Protein AF-A0A067H0C7-F1 (afdb_monomer_lite)

pLDDT: mean 71.69, std 27.88, range [25.88, 98.31]

InterPro domains:
  IPR001765 Carbonic anhydrase [PF00484] (132-249)
  IPR001765 Carbonic anhydrase [PTHR11002] (24-250)
  IPR001765 Carbonic anhydrase [SM00947] (124-243)
  IPR015892 Carbonic anhydrase, prokaryotic-like, conserved site [PS00704] (136-143)
  IPR015892 Carbonic anhydrase, prokaryotic-like, conserved site [PS00705] (179-199)
  IPR036874 Carbonic anhydrase superfamily [G3DSA:3.40.1050.10] (91-261)
  IPR036874 Carbonic anhydrase superfamily [SSF53056] (95-251)

Structure (mmCIF, N/CA/C/O backbone):
data_AF-A0A067H0C7-F1
#
_entry.id   AF-A0A067H0C7-F1
#
loop_
_atom_site.group_PDB
_atom_site.id
_atom_site.type_symbol
_atom_site.label_atom_id
_atom_site.label_alt_id
_atom_site.label_comp_id
_atom_site.label_asym_id
_atom_site.label_entity_id
_atom_site.label_seq_id
_atom_site.pdbx_PDB_ins_code
_atom_site.Cartn_x
_atom_site.Cartn_y
_atom_site.Cartn_z
_atom_site.occupancy
_atom_site.B_iso_or_equiv
_atom_site.auth_seq_id
_atom_site.auth_comp_id
_atom_site.auth_asym_id
_atom_site.auth_atom_id
_atom_site.pdbx_PDB_model_num
ATOM 1 N N . MET A 1 1 ? -3.729 -9.559 -7.351 1.00 57.31 1 MET A N 1
ATOM 2 C CA . MET A 1 1 ? -2.996 -10.749 -6.853 1.00 57.31 1 MET A CA 1
ATOM 3 C C . MET A 1 1 ? -2.546 -10.484 -5.436 1.00 57.31 1 MET A C 1
ATOM 5 O O . MET A 1 1 ? -2.203 -9.347 -5.127 1.00 57.31 1 MET A O 1
ATOM 9 N N . VAL A 1 2 ? -2.584 -11.506 -4.587 1.00 60.91 2 VAL A N 1
ATOM 10 C CA . VAL A 1 2 ? -2.432 -11.371 -3.137 1.00 60.91 2 VAL A CA 1
ATOM 11 C C . VAL A 1 2 ? -1.353 -12.349 -2.664 1.00 60.91 2 VAL A C 1
ATOM 13 O O . VAL A 1 2 ? -1.540 -13.558 -2.753 1.00 60.91 2 VAL A O 1
ATOM 16 N N . TYR A 1 3 ? -0.221 -11.842 -2.169 1.00 61.50 3 TYR A N 1
ATOM 17 C CA . TYR A 1 3 ? 0.881 -12.674 -1.671 1.00 61.50 3 TYR A CA 1
ATOM 18 C C . TYR A 1 3 ? 0.930 -12.631 -0.151 1.00 61.50 3 TYR A C 1
ATOM 20 O O . TYR A 1 3 ? 1.032 -11.554 0.432 1.00 61.50 3 TYR A O 1
ATOM 28 N N . SER A 1 4 ? 0.867 -13.804 0.482 1.00 52.59 4 SER A N 1
ATOM 29 C CA . SER A 1 4 ? 0.933 -13.944 1.934 1.00 52.59 4 SER A CA 1
ATOM 30 C C . SER A 1 4 ? 2.319 -14.401 2.372 1.00 52.59 4 SER A C 1
ATOM 32 O O . SER A 1 4 ? 2.914 -15.321 1.808 1.00 52.59 4 SER A O 1
ATOM 34 N N . ILE A 1 5 ? 2.815 -13.747 3.411 1.00 60.31 5 ILE A N 1
ATOM 35 C CA . ILE A 1 5 ? 4.090 -14.014 4.050 1.00 60.31 5 ILE A CA 1
ATOM 36 C C . ILE A 1 5 ? 3.799 -14.324 5.516 1.00 60.31 5 ILE A C 1
ATOM 38 O O . ILE A 1 5 ? 3.096 -13.562 6.182 1.00 60.31 5 ILE A O 1
ATOM 42 N N . ARG A 1 6 ? 4.345 -15.424 6.041 1.00 60.53 6 ARG A N 1
ATOM 43 C CA . ARG A 1 6 ? 4.225 -15.735 7.470 1.00 60.53 6 ARG A CA 1
ATOM 44 C C . ARG A 1 6 ? 5.387 -15.089 8.209 1.00 60.53 6 ARG A C 1
ATOM 46 O O . ARG A 1 6 ? 6.544 -15.395 7.925 1.00 60.53 6 ARG A O 1
ATOM 53 N N . SER A 1 7 ? 5.084 -14.224 9.170 1.00 54.91 7 SER A N 1
ATOM 54 C CA . SER A 1 7 ? 6.111 -13.617 10.011 1.00 54.9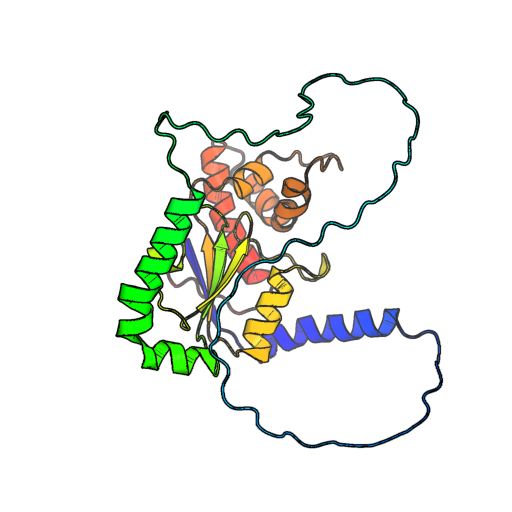1 7 SER A CA 1
ATOM 55 C C . SER A 1 7 ? 6.735 -14.705 10.891 1.00 54.91 7 SER A C 1
ATOM 57 O O . SER A 1 7 ? 6.102 -15.222 11.811 1.00 54.91 7 SER A O 1
ATOM 59 N N . LYS A 1 8 ? 7.968 -15.123 10.582 1.00 53.06 8 LYS A N 1
ATOM 60 C CA . LYS A 1 8 ? 8.824 -15.823 11.546 1.00 53.06 8 LYS A CA 1
ATOM 61 C C . LYS A 1 8 ? 9.638 -14.741 12.233 1.00 53.06 8 LYS A C 1
ATOM 63 O O . LYS A 1 8 ? 10.569 -14.216 11.623 1.00 53.06 8 LYS A O 1
ATOM 68 N N . SER A 1 9 ? 9.322 -14.456 13.495 1.00 49.66 9 SER A N 1
ATOM 69 C CA . SER A 1 9 ? 9.949 -13.392 14.288 1.00 49.66 9 SER A CA 1
ATOM 70 C C . SER A 1 9 ? 11.480 -13.403 14.191 1.00 49.66 9 SER A C 1
ATOM 72 O O . SER A 1 9 ? 12.092 -12.355 14.195 1.00 49.66 9 SER A O 1
ATOM 74 N N . ARG A 1 10 ? 12.129 -14.560 14.001 1.00 44.25 10 ARG A N 1
ATOM 75 C CA . ARG A 1 10 ? 13.598 -14.678 13.985 1.00 44.25 10 ARG A CA 1
ATOM 76 C C . ARG A 1 10 ? 14.319 -14.191 12.712 1.00 44.25 10 ARG A C 1
ATOM 78 O O . ARG A 1 10 ? 15.491 -13.855 12.821 1.00 44.25 10 ARG A O 1
ATOM 85 N N . SER A 1 11 ? 13.685 -14.157 11.533 1.00 46.88 11 SER A N 1
ATOM 86 C CA . SER A 1 11 ? 14.408 -13.898 10.261 1.00 46.88 11 SER A CA 1
ATOM 87 C C . SER A 1 11 ? 14.600 -12.405 9.965 1.00 46.88 11 SER A C 1
ATOM 89 O O . SER A 1 11 ? 15.699 -11.966 9.637 1.00 46.88 11 SER A O 1
ATOM 91 N N . ILE A 1 12 ? 13.550 -11.602 10.171 1.00 50.06 12 ILE A N 1
ATOM 92 C CA . ILE A 1 12 ? 13.577 -10.140 9.971 1.00 50.06 12 ILE A CA 1
ATOM 93 C C . ILE A 1 12 ? 14.473 -9.468 11.026 1.00 50.06 12 ILE A C 1
ATOM 95 O O . ILE A 1 12 ? 15.163 -8.493 10.735 1.00 50.06 12 ILE A O 1
ATOM 99 N N . ILE A 1 13 ? 14.536 -10.045 12.235 1.00 47.94 13 ILE A N 1
ATOM 100 C CA . ILE A 1 13 ? 15.416 -9.584 13.317 1.00 47.94 13 ILE A CA 1
ATOM 101 C C . ILE A 1 13 ? 16.887 -9.581 12.879 1.00 47.94 13 ILE A C 1
ATOM 103 O O . ILE A 1 13 ? 17.608 -8.646 13.213 1.00 47.94 13 ILE A O 1
ATOM 107 N N . SER A 1 14 ? 17.345 -10.577 12.111 1.00 45.75 14 SER A N 1
ATOM 108 C CA . SER A 1 14 ? 18.768 -10.700 11.765 1.00 45.75 14 SER A CA 1
ATOM 109 C C . SER A 1 14 ? 19.234 -9.647 10.756 1.00 45.75 14 SER A C 1
ATOM 111 O O . SER A 1 14 ? 20.344 -9.133 10.889 1.00 45.75 14 SER A O 1
ATOM 113 N N . SER A 1 15 ? 18.413 -9.313 9.757 1.00 49.75 15 SER A N 1
ATOM 114 C CA . SER A 1 15 ? 18.760 -8.317 8.735 1.00 49.75 15 SER A CA 1
ATOM 115 C C . SER A 1 15 ? 18.635 -6.885 9.260 1.00 49.75 15 SER A C 1
ATOM 117 O O . SER A 1 15 ? 19.484 -6.052 8.950 1.00 49.75 15 SER A O 1
ATOM 119 N N . MET A 1 16 ? 17.650 -6.596 10.120 1.00 50.28 16 MET A N 1
ATOM 120 C CA . MET A 1 16 ? 17.520 -5.265 10.733 1.00 50.28 16 MET A CA 1
ATOM 121 C C . MET A 1 16 ? 18.537 -5.025 11.863 1.00 50.28 16 MET A C 1
ATOM 123 O O . MET A 1 16 ? 19.042 -3.911 12.001 1.00 50.28 16 MET A O 1
ATOM 127 N N . ALA A 1 17 ? 18.921 -6.058 12.626 1.00 44.28 17 ALA A N 1
ATOM 128 C CA . ALA A 1 17 ? 19.981 -5.947 13.635 1.00 44.28 17 ALA A CA 1
ATOM 129 C C . ALA A 1 17 ? 21.359 -5.645 13.016 1.00 44.28 17 ALA A C 1
ATOM 131 O O . ALA A 1 17 ? 22.098 -4.826 13.559 1.00 44.28 17 ALA A O 1
ATOM 132 N N . ALA A 1 18 ? 21.676 -6.235 11.856 1.00 45.84 18 ALA A N 1
ATOM 133 C CA . ALA A 1 18 ? 22.917 -5.959 11.125 1.00 45.84 18 ALA A CA 1
ATOM 134 C C . ALA A 1 18 ? 23.019 -4.492 10.648 1.00 45.84 18 ALA A C 1
ATOM 136 O O . ALA A 1 18 ? 24.101 -3.900 10.621 1.00 45.84 18 ALA A O 1
ATOM 137 N N . LEU A 1 19 ? 21.886 -3.859 10.331 1.00 47.47 19 LEU A N 1
ATOM 138 C CA . LEU A 1 19 ? 21.836 -2.430 10.010 1.00 47.47 19 LEU A CA 1
ATOM 139 C C . LEU A 1 19 ? 21.974 -1.547 11.245 1.00 47.47 19 LEU A C 1
ATOM 141 O O . LEU A 1 19 ? 22.654 -0.524 11.177 1.00 47.47 19 LEU A O 1
ATOM 145 N N . LYS A 1 20 ? 21.416 -1.963 12.387 1.00 43.38 20 LYS A N 1
ATOM 146 C CA . LYS A 1 20 ? 21.603 -1.256 13.658 1.00 43.38 20 LYS A CA 1
ATOM 147 C C . LYS A 1 20 ? 23.089 -1.155 14.024 1.00 43.38 20 LYS A C 1
ATOM 149 O O . LYS A 1 20 ? 23.556 -0.065 14.342 1.00 43.38 20 LYS A O 1
ATOM 154 N N . THR A 1 21 ? 23.854 -2.235 13.832 1.00 44.06 21 THR A N 1
ATOM 155 C CA . THR A 1 21 ? 25.316 -2.226 14.023 1.00 44.06 21 THR A CA 1
ATOM 156 C C . THR A 1 21 ? 26.055 -1.334 13.018 1.00 44.06 21 THR A C 1
ATOM 158 O O . THR A 1 21 ? 27.041 -0.691 13.373 1.00 44.06 21 THR A O 1
ATOM 161 N N . SER A 1 22 ? 25.571 -1.233 11.775 1.00 40.84 22 SER A N 1
ATOM 162 C CA . SER A 1 22 ? 26.202 -0.396 10.744 1.00 40.84 22 SER A CA 1
ATOM 163 C C . SER A 1 22 ? 25.960 1.101 10.981 1.00 40.84 22 SER A C 1
ATOM 165 O O . SER A 1 22 ? 26.878 1.906 10.819 1.00 40.84 22 SER A O 1
ATOM 167 N N . VAL A 1 23 ? 24.758 1.481 11.430 1.00 44.06 23 VAL A N 1
ATOM 168 C CA . VAL A 1 23 ? 24.428 2.871 11.792 1.00 44.06 23 VAL A CA 1
ATOM 169 C C . VAL A 1 23 ? 25.154 3.285 13.077 1.00 44.06 23 VAL A C 1
ATOM 171 O O . VAL A 1 23 ? 25.722 4.373 13.124 1.00 44.06 23 VAL A O 1
ATOM 174 N N . GLU A 1 24 ? 25.238 2.411 14.086 1.00 43.00 24 GLU A N 1
ATOM 175 C CA . GLU A 1 24 ? 25.996 2.682 15.320 1.00 43.00 24 GLU A CA 1
ATOM 176 C C . GLU A 1 24 ? 27.502 2.865 15.053 1.00 43.00 24 GLU A C 1
ATOM 178 O O . GLU A 1 24 ? 28.128 3.730 15.667 1.00 43.00 24 GLU A O 1
ATOM 183 N N . 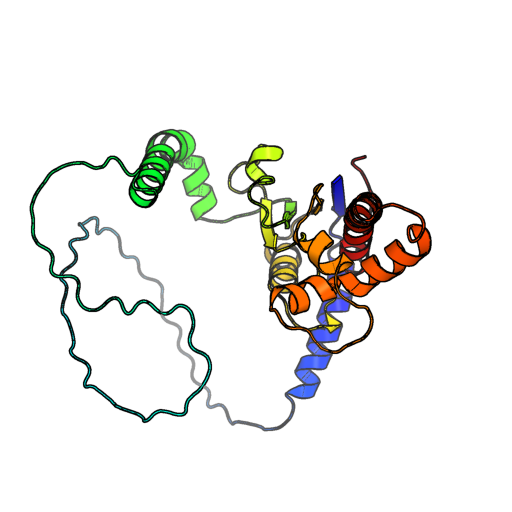SER A 1 25 ? 28.069 2.153 14.069 1.00 38.47 25 SER A N 1
ATOM 184 C CA . SER A 1 25 ? 29.474 2.331 13.665 1.00 38.47 25 SER A CA 1
ATOM 185 C C . SER A 1 25 ? 29.764 3.686 13.000 1.00 38.47 25 SER A C 1
ATOM 187 O O . SER A 1 25 ? 30.892 4.167 13.057 1.00 38.47 25 SER A O 1
ATOM 189 N N . THR A 1 26 ? 28.744 4.337 12.424 1.00 40.53 26 THR A N 1
ATOM 190 C CA . THR A 1 26 ? 28.886 5.631 11.730 1.00 40.53 26 THR A CA 1
ATOM 191 C C . THR A 1 26 ? 28.757 6.825 12.691 1.00 40.53 26 THR A C 1
ATOM 193 O O . THR A 1 26 ? 29.203 7.924 12.375 1.00 40.53 26 THR A O 1
ATOM 196 N N . PHE A 1 27 ? 28.200 6.624 13.893 1.00 38.53 27 PHE A N 1
ATOM 197 C CA . PHE A 1 27 ? 27.996 7.682 14.898 1.00 38.53 27 PHE A CA 1
ATOM 198 C C . PHE A 1 27 ? 28.975 7.633 16.083 1.00 38.53 27 PHE A C 1
ATOM 200 O O . PHE A 1 27 ? 28.897 8.469 16.987 1.00 38.53 27 PHE A O 1
ATOM 207 N N . ALA A 1 28 ? 29.932 6.705 16.090 1.00 38.44 28 ALA A N 1
ATOM 208 C CA . ALA A 1 28 ? 30.927 6.583 17.151 1.00 38.44 28 ALA A CA 1
ATOM 209 C C . ALA A 1 28 ? 32.117 7.546 16.963 1.00 38.44 28 ALA A C 1
ATOM 211 O O . ALA A 1 28 ? 33.255 7.121 16.785 1.00 38.44 28 ALA A O 1
ATOM 212 N N . SER A 1 29 ? 31.874 8.856 17.053 1.00 32.53 29 SER A N 1
ATOM 213 C CA . SER A 1 29 ? 32.943 9.837 17.293 1.00 32.53 29 SER A CA 1
ATOM 214 C C . SER A 1 29 ? 32.404 11.145 17.876 1.00 32.53 29 SER A C 1
ATOM 216 O O . SER A 1 29 ? 32.129 12.091 17.140 1.00 32.53 29 SER A O 1
ATOM 218 N N . SER A 1 30 ? 32.254 11.185 19.207 1.00 29.91 30 SER A N 1
ATOM 219 C CA . SER A 1 30 ? 32.681 12.271 20.124 1.00 29.91 30 SER A CA 1
ATOM 220 C C . SER A 1 30 ? 31.959 12.147 21.483 1.00 29.91 30 SER A C 1
ATOM 222 O O . SER A 1 30 ? 30.732 12.054 21.505 1.00 29.91 30 SER A O 1
ATOM 224 N N . PRO A 1 31 ? 32.666 12.152 22.631 1.00 29.67 31 PRO A N 1
ATOM 225 C CA . PRO A 1 31 ? 32.040 12.013 23.943 1.00 29.67 31 PRO A CA 1
ATOM 226 C C . PRO A 1 31 ? 31.476 13.354 24.437 1.00 29.67 31 PRO A C 1
ATOM 228 O O . PRO A 1 31 ? 32.206 14.333 24.570 1.00 29.67 31 PRO A O 1
ATOM 231 N N . ILE A 1 32 ? 30.182 13.391 24.766 1.00 32.06 32 ILE A N 1
ATOM 232 C CA . ILE A 1 32 ? 29.562 14.496 25.514 1.00 32.06 32 ILE A CA 1
ATOM 233 C C . ILE A 1 32 ? 29.235 14.000 26.927 1.00 32.06 32 ILE A C 1
ATOM 235 O O . ILE A 1 32 ? 28.482 13.043 27.114 1.00 32.06 32 ILE A O 1
ATOM 239 N N . ASN A 1 33 ? 29.827 14.670 27.918 1.00 28.94 33 ASN A N 1
ATOM 240 C CA . ASN A 1 33 ? 29.616 14.473 29.352 1.00 28.94 33 ASN A CA 1
ATOM 241 C C . ASN A 1 33 ? 28.128 14.562 29.740 1.00 28.94 33 ASN A C 1
ATOM 243 O O . ASN A 1 33 ? 27.462 15.551 29.440 1.00 28.94 33 ASN A O 1
ATOM 247 N N . ARG A 1 34 ? 27.627 13.567 30.486 1.00 26.45 34 ARG A N 1
ATOM 248 C CA . ARG A 1 34 ? 26.343 13.636 31.209 1.00 26.45 34 ARG A CA 1
ATOM 249 C C . ARG A 1 34 ? 26.584 13.997 32.675 1.00 26.45 34 ARG A C 1
ATOM 251 O O . ARG A 1 34 ? 27.405 13.333 33.305 1.00 26.45 34 ARG A O 1
ATOM 258 N N . PRO A 1 35 ? 25.796 14.902 33.276 1.00 28.25 35 PRO A N 1
ATOM 259 C CA . PRO A 1 35 ? 25.555 14.874 34.706 1.00 28.25 35 PRO A CA 1
ATOM 260 C C . PRO A 1 35 ? 24.277 14.087 35.035 1.00 28.25 35 PRO A C 1
ATOM 262 O O . PRO A 1 35 ? 23.270 14.135 34.328 1.00 28.25 35 PRO A O 1
ATOM 265 N N . ALA A 1 36 ? 24.363 13.337 36.132 1.00 26.88 36 ALA A N 1
ATOM 266 C CA . ALA A 1 36 ? 23.306 12.549 36.746 1.00 26.88 36 ALA A CA 1
ATOM 267 C C . ALA A 1 36 ? 22.258 13.430 37.453 1.00 26.88 36 ALA A C 1
ATOM 269 O O . ALA A 1 36 ? 22.591 14.480 37.998 1.00 26.88 36 ALA A O 1
ATOM 270 N N . GLY A 1 37 ? 21.004 12.970 37.514 1.00 27.20 37 GLY A N 1
ATOM 271 C CA . GLY A 1 37 ? 19.960 13.644 38.289 1.00 27.20 37 GLY A CA 1
ATOM 272 C C . GLY A 1 37 ? 18.579 13.015 38.133 1.00 27.20 37 GLY A C 1
ATOM 273 O O . GLY A 1 37 ? 17.823 13.366 37.238 1.00 27.20 37 GLY A O 1
ATOM 274 N N . SER A 1 38 ? 18.268 12.074 39.022 1.00 26.11 38 SER A N 1
ATOM 275 C CA . SER A 1 38 ? 16.955 11.450 39.214 1.00 26.11 38 SER A CA 1
ATOM 276 C C . SER A 1 38 ? 15.913 12.454 39.726 1.00 26.11 38 SER A C 1
ATOM 278 O O . SER A 1 38 ? 16.235 13.251 40.608 1.00 26.11 38 SER A O 1
ATOM 280 N N . LYS A 1 39 ? 14.663 12.355 39.241 1.00 27.86 39 LYS A N 1
ATOM 281 C CA . LYS A 1 39 ? 13.444 12.364 40.077 1.00 27.86 39 LYS A CA 1
ATOM 282 C C . LYS A 1 39 ? 12.186 12.039 39.263 1.00 27.86 39 LYS A C 1
ATOM 284 O O . LYS A 1 39 ? 11.799 12.741 38.337 1.00 27.86 39 LYS A O 1
ATOM 289 N N . THR A 1 40 ? 11.548 10.954 39.676 1.00 26.03 40 THR A N 1
ATOM 290 C CA . THR A 1 40 ? 10.198 10.488 39.355 1.00 26.03 40 THR A CA 1
ATOM 291 C C . THR A 1 40 ? 9.146 11.467 39.888 1.00 26.03 40 THR A C 1
ATOM 293 O O . THR A 1 40 ? 9.235 11.865 41.049 1.00 26.03 40 THR A O 1
ATOM 296 N N . MET A 1 41 ? 8.102 11.784 39.112 1.00 26.98 41 MET A N 1
ATOM 297 C CA . MET A 1 41 ? 6.847 12.324 39.657 1.00 26.98 41 MET A CA 1
ATOM 298 C C . MET A 1 41 ? 5.619 11.648 39.040 1.00 26.98 41 MET A C 1
ATOM 300 O O . MET A 1 41 ? 5.595 11.280 37.869 1.00 26.98 41 MET A O 1
ATOM 304 N N . LYS A 1 42 ? 4.651 11.420 39.930 1.00 25.88 42 LYS A N 1
ATOM 305 C CA . LYS A 1 42 ? 3.459 10.583 39.812 1.00 25.88 42 LYS A CA 1
ATOM 306 C C . LYS A 1 42 ? 2.411 11.135 38.846 1.00 25.88 42 LYS A C 1
ATOM 308 O O . LYS A 1 42 ? 2.250 12.337 38.683 1.00 25.88 42 LYS A O 1
ATOM 313 N N . LEU A 1 43 ? 1.656 10.179 38.313 1.00 29.11 43 LEU A N 1
ATOM 314 C CA . LEU A 1 43 ? 0.393 10.311 37.601 1.00 29.11 43 LEU A CA 1
ATOM 315 C C . LEU A 1 43 ? -0.717 10.743 38.576 1.00 29.11 43 LEU A C 1
ATOM 317 O O . LEU A 1 43 ? -1.016 10.004 39.515 1.00 29.11 43 LEU A O 1
ATOM 321 N N . GLU A 1 44 ? -1.371 11.877 38.325 1.00 27.66 44 GLU A N 1
ATOM 322 C CA . GLU A 1 44 ? -2.670 12.197 38.925 1.00 27.66 44 GLU A CA 1
ATOM 323 C C . GLU A 1 44 ? -3.706 12.578 37.864 1.00 27.66 44 GLU A C 1
ATOM 325 O O . GLU A 1 44 ? -3.408 13.135 36.809 1.00 27.66 44 GLU A O 1
ATOM 330 N N . LYS A 1 45 ? -4.935 12.153 38.164 1.00 28.08 45 LYS A N 1
ATOM 331 C CA . LYS A 1 45 ? -6.142 12.141 37.337 1.00 28.08 45 LYS A CA 1
ATOM 332 C C . LYS A 1 45 ? -6.659 13.555 37.078 1.00 28.08 45 LYS A C 1
ATOM 334 O O . LYS A 1 45 ? -6.785 14.329 38.019 1.00 28.08 45 LYS A O 1
ATOM 339 N N . ILE A 1 46 ? -7.132 13.817 35.860 1.00 29.09 46 ILE A N 1
ATOM 340 C CA . ILE A 1 46 ? -8.103 14.889 35.605 1.00 29.09 46 ILE A CA 1
ATOM 341 C C . ILE A 1 46 ? -9.282 14.297 34.829 1.00 29.09 46 ILE A C 1
ATOM 343 O O . ILE A 1 46 ? -9.133 13.789 33.719 1.00 29.09 46 ILE A O 1
ATOM 347 N N . ARG A 1 47 ? -10.441 14.319 35.491 1.00 26.06 47 ARG A N 1
ATOM 348 C CA . ARG A 1 47 ? -11.782 14.066 34.957 1.00 26.06 47 ARG A CA 1
ATOM 349 C C . ARG A 1 47 ? -12.332 15.396 34.425 1.00 26.06 47 ARG A C 1
ATOM 351 O O . ARG A 1 47 ? -12.072 16.432 35.022 1.00 26.06 47 ARG A O 1
ATOM 358 N N . ASP A 1 48 ? -13.123 15.293 33.364 1.00 27.77 48 ASP A N 1
ATOM 359 C CA . ASP A 1 48 ? -14.168 16.225 32.923 1.00 27.77 48 ASP A CA 1
ATOM 360 C C . ASP A 1 48 ? -13.768 17.631 32.437 1.00 27.77 48 ASP A C 1
ATOM 362 O O . ASP A 1 48 ? -13.545 18.555 33.210 1.00 27.77 48 ASP A O 1
ATOM 366 N N . ALA A 1 49 ? -13.838 17.817 31.112 1.00 28.92 49 ALA A N 1
ATOM 367 C CA . ALA A 1 49 ? -14.286 19.067 30.495 1.00 28.92 49 ALA A CA 1
ATOM 368 C C . ALA A 1 49 ? -14.804 18.797 29.068 1.00 28.92 49 ALA A C 1
ATOM 370 O O . ALA A 1 49 ? -14.068 18.848 28.084 1.00 28.92 49 ALA A O 1
ATOM 371 N N . GLN A 1 50 ? -16.101 18.504 28.955 1.00 33.53 50 GLN A N 1
ATOM 372 C CA . GLN A 1 50 ? -16.862 18.837 27.754 1.00 33.53 50 GLN A CA 1
ATOM 373 C C . GLN A 1 50 ? -17.109 20.348 27.784 1.00 33.53 50 GLN A C 1
ATOM 375 O O . GLN A 1 50 ? -17.789 20.811 28.693 1.00 33.53 50 GLN A O 1
ATOM 380 N N . GLN A 1 51 ? -16.587 21.105 26.815 1.00 32.03 51 GLN A N 1
ATOM 381 C CA . GLN A 1 51 ? -17.123 22.412 26.412 1.00 32.03 51 GLN A CA 1
ATOM 382 C C . GLN A 1 51 ? -16.502 22.872 25.084 1.00 32.03 51 GLN A C 1
ATOM 384 O O . GLN A 1 51 ? -15.430 22.427 24.686 1.00 32.03 51 GLN A O 1
ATOM 389 N N . GLY A 1 52 ? -17.283 23.663 24.350 1.00 27.33 52 GLY A N 1
ATOM 390 C CA . GLY A 1 52 ? -17.264 23.774 22.897 1.00 27.33 52 GLY A CA 1
ATOM 391 C C . GLY A 1 52 ? -16.069 24.492 22.276 1.00 27.33 52 GLY A C 1
ATOM 392 O O . GLY A 1 52 ? -15.468 25.393 22.850 1.00 27.33 52 GLY A O 1
ATOM 393 N N . PHE A 1 53 ? -15.784 24.115 21.032 1.00 27.25 53 PHE A N 1
ATOM 394 C CA . PHE A 1 53 ? -14.879 24.848 20.159 1.00 27.25 53 PHE A CA 1
ATOM 395 C C . PHE A 1 53 ? -15.626 26.008 19.490 1.00 27.25 53 PHE A C 1
ATOM 397 O O . PHE A 1 53 ? -16.449 25.795 18.602 1.00 27.25 53 PHE A O 1
ATOM 404 N N . THR A 1 54 ? -15.291 27.237 19.878 1.00 26.31 54 THR A N 1
ATOM 405 C CA . THR A 1 54 ? -15.456 28.440 19.050 1.00 26.31 54 THR A CA 1
ATOM 406 C C . THR A 1 54 ? -14.058 28.933 18.652 1.00 26.31 54 THR A C 1
ATOM 408 O O . THR A 1 54 ? -13.186 29.048 19.516 1.00 26.31 54 THR A O 1
ATOM 411 N N . PRO A 1 55 ? -13.764 29.203 17.367 1.00 32.69 55 PRO A N 1
ATOM 412 C CA . PRO A 1 55 ? -12.457 29.726 16.995 1.00 32.69 55 PRO A CA 1
ATOM 413 C C . PRO A 1 55 ? -12.448 31.257 17.104 1.00 32.69 55 PRO A C 1
ATOM 415 O O . PRO A 1 55 ? -13.099 31.955 16.329 1.00 32.69 55 PRO A O 1
ATOM 418 N N . VAL A 1 56 ? -11.666 31.791 18.046 1.00 27.53 56 VAL A N 1
ATOM 419 C CA . VAL A 1 56 ? -11.264 33.206 18.079 1.00 27.53 56 VAL A CA 1
ATOM 420 C C . VAL A 1 56 ? -9.993 33.363 17.238 1.00 27.53 56 VAL A C 1
ATOM 422 O O . VAL A 1 56 ? -8.912 32.924 17.627 1.00 27.53 56 VAL A O 1
ATOM 425 N N . LEU A 1 57 ? -10.114 33.993 16.069 1.00 31.55 57 LEU A N 1
ATOM 426 C CA . LEU A 1 57 ? -8.987 34.348 15.203 1.00 31.55 57 LEU A CA 1
ATOM 427 C C . LEU A 1 57 ? -8.263 35.589 15.753 1.00 31.55 57 LEU A C 1
ATOM 429 O O . LEU A 1 57 ? -8.802 36.693 15.711 1.00 31.55 57 LEU A O 1
ATOM 433 N N . LYS A 1 58 ? -7.013 35.438 16.210 1.00 28.95 58 LYS A N 1
ATOM 434 C CA . LYS A 1 58 ? -6.101 36.565 16.489 1.00 28.95 58 LYS A CA 1
ATOM 435 C C . LYS A 1 58 ? -4.969 36.563 15.456 1.00 28.95 58 LYS A C 1
ATOM 437 O O . LYS A 1 58 ? -4.049 35.754 15.513 1.00 28.95 58 LYS A O 1
ATOM 442 N N . ARG A 1 59 ? -5.075 37.460 14.474 1.00 30.66 59 ARG A N 1
ATOM 443 C CA . ARG A 1 59 ? -4.141 37.632 13.349 1.00 30.66 59 ARG A CA 1
ATOM 444 C C . ARG A 1 59 ? -2.877 38.364 13.824 1.00 30.66 59 ARG A C 1
ATOM 446 O O . ARG A 1 59 ? -2.970 39.506 14.264 1.00 30.66 59 ARG A O 1
ATOM 453 N N . ARG A 1 60 ? -1.701 37.736 13.719 1.00 29.58 60 ARG A N 1
ATOM 454 C CA . ARG A 1 60 ? -0.398 38.422 13.818 1.00 29.58 60 ARG A CA 1
ATOM 455 C C . ARG A 1 60 ? 0.062 38.833 12.419 1.00 29.58 60 ARG A C 1
ATOM 457 O O . ARG A 1 60 ? -0.022 38.044 11.483 1.00 29.58 60 ARG A O 1
ATOM 464 N N . SER A 1 61 ? 0.493 40.085 12.291 1.00 28.48 61 SER A N 1
ATOM 465 C CA . SER A 1 61 ? 1.027 40.671 11.060 1.00 28.48 61 SER A CA 1
ATOM 466 C C . SER A 1 61 ? 2.495 40.275 10.897 1.00 28.48 61 SER A C 1
ATOM 468 O O . SER A 1 61 ? 3.254 40.403 11.855 1.00 28.48 61 SER A O 1
ATOM 470 N N . PHE A 1 62 ? 2.896 39.816 9.710 1.00 31.25 62 PHE A N 1
ATOM 471 C CA . PHE A 1 62 ? 4.304 39.655 9.341 1.00 31.25 62 PHE A CA 1
ATOM 472 C C . PHE A 1 62 ? 4.639 40.608 8.192 1.00 31.25 62 PHE A C 1
ATOM 474 O O . PHE A 1 62 ? 3.903 40.709 7.210 1.00 31.25 62 PHE A O 1
ATOM 481 N N . SER A 1 63 ? 5.736 41.340 8.373 1.00 29.02 63 SER A N 1
ATOM 482 C CA . SER A 1 63 ? 6.278 42.351 7.472 1.00 29.02 63 SER A CA 1
ATOM 483 C C . SER A 1 63 ? 6.953 41.740 6.241 1.00 29.02 63 SER A C 1
ATOM 485 O O . SER A 1 63 ? 7.640 40.725 6.321 1.00 29.02 63 SER A O 1
ATOM 487 N N . LYS A 1 64 ? 6.743 42.425 5.117 1.00 31.05 64 LYS A N 1
ATOM 488 C CA . LYS A 1 64 ? 7.194 42.170 3.745 1.00 31.05 64 LYS A CA 1
ATOM 489 C C . LYS A 1 64 ? 8.730 42.158 3.631 1.00 31.05 64 LYS A C 1
ATOM 491 O O . LYS A 1 64 ? 9.370 43.084 4.120 1.00 31.05 64 LYS A O 1
ATOM 496 N N . LEU A 1 65 ? 9.300 41.166 2.942 1.00 27.34 65 LEU A N 1
ATOM 497 C CA . LEU A 1 65 ? 10.697 41.168 2.489 1.00 27.34 65 LEU A CA 1
ATOM 498 C C . LEU A 1 65 ? 10.704 40.919 0.974 1.00 27.34 65 LEU A C 1
ATOM 500 O O . LEU A 1 65 ? 10.169 39.912 0.513 1.00 27.34 65 LEU A O 1
ATOM 504 N N . GLU A 1 66 ? 11.240 41.866 0.206 1.00 31.64 66 GLU A N 1
ATOM 505 C CA . GLU A 1 66 ? 11.357 41.789 -1.255 1.00 31.64 66 GLU A CA 1
ATOM 506 C C . GLU A 1 66 ? 12.725 41.227 -1.648 1.00 31.64 66 GLU A C 1
ATOM 508 O O . GLU A 1 66 ? 13.737 41.589 -1.052 1.00 31.64 66 GLU A O 1
ATOM 513 N N . THR A 1 67 ? 12.765 40.372 -2.673 1.00 29.23 67 THR A N 1
ATOM 514 C CA . THR A 1 67 ? 13.997 40.038 -3.399 1.00 29.23 67 THR A CA 1
ATOM 515 C C . THR A 1 67 ? 13.723 39.956 -4.898 1.00 29.23 67 THR A C 1
ATOM 517 O O . THR A 1 67 ? 12.646 39.566 -5.347 1.00 29.23 67 THR A O 1
ATOM 520 N N . SER A 1 68 ? 14.710 40.435 -5.646 1.00 31.67 68 SER A N 1
ATOM 521 C CA . SER A 1 68 ? 14.699 40.800 -7.056 1.00 31.67 68 SER A CA 1
ATOM 522 C C . SER A 1 68 ? 14.808 39.615 -8.020 1.00 31.67 68 SER A C 1
ATOM 524 O O . SER A 1 68 ? 15.490 38.627 -7.767 1.00 31.67 68 SER A O 1
ATOM 526 N N . SER A 1 69 ? 14.162 39.801 -9.165 1.00 29.22 69 SER A N 1
ATOM 527 C CA . SER A 1 69 ? 14.079 38.983 -10.377 1.00 29.22 69 SER A CA 1
ATOM 528 C C . SER A 1 69 ? 15.400 38.474 -10.978 1.00 29.22 69 SER A C 1
ATOM 530 O O . SER A 1 69 ? 16.353 39.237 -11.109 1.00 29.22 69 SER A O 1
ATOM 532 N N . SER A 1 70 ? 15.365 37.256 -11.537 1.00 31.08 70 SER A N 1
ATOM 533 C CA . SER A 1 70 ? 16.045 36.926 -12.799 1.00 31.08 70 SER A CA 1
ATOM 534 C C . SER A 1 70 ? 15.136 36.052 -13.673 1.00 31.08 70 SER A C 1
ATOM 536 O O . SER A 1 70 ? 14.415 35.181 -13.188 1.00 31.08 70 SER A O 1
ATOM 538 N N . SER A 1 71 ? 15.101 36.385 -14.956 1.00 38.91 71 SER A N 1
ATOM 539 C CA . SER A 1 71 ? 14.101 36.036 -15.962 1.00 38.91 71 SER A CA 1
ATOM 540 C C . SER A 1 71 ? 14.389 34.717 -16.682 1.00 38.91 71 SER A C 1
ATOM 542 O O . SER A 1 71 ? 15.501 34.546 -17.171 1.00 38.91 71 SER A O 1
ATOM 544 N N . THR A 1 72 ? 13.365 33.865 -16.842 1.00 33.44 72 THR A N 1
ATOM 545 C CA . THR A 1 72 ? 12.891 33.222 -18.101 1.00 33.44 72 THR A CA 1
ATOM 546 C C . THR A 1 72 ? 12.272 31.836 -17.855 1.00 33.44 72 THR A C 1
ATOM 548 O O . THR A 1 72 ? 12.974 30.842 -17.745 1.00 33.44 72 THR A O 1
ATOM 551 N N . ALA A 1 73 ? 10.936 31.782 -17.785 1.00 32.56 73 ALA A N 1
ATOM 552 C CA . ALA A 1 73 ? 10.069 30.708 -18.304 1.00 32.56 73 ALA A CA 1
ATOM 553 C C . ALA A 1 73 ? 8.626 31.011 -17.868 1.00 32.56 73 ALA A C 1
ATOM 555 O O . ALA A 1 73 ? 8.126 30.540 -16.850 1.00 32.56 73 ALA A O 1
ATOM 556 N N . ALA A 1 74 ? 7.978 31.886 -18.631 1.00 38.31 74 ALA A N 1
ATOM 557 C CA . ALA A 1 74 ? 6.578 32.222 -18.471 1.00 38.31 74 ALA A CA 1
ATOM 558 C C . ALA A 1 74 ? 5.700 31.087 -19.017 1.00 38.31 74 ALA A C 1
ATOM 560 O O . ALA A 1 74 ? 5.644 30.899 -20.227 1.00 38.31 74 ALA A O 1
ATOM 561 N N . ALA A 1 75 ? 4.995 30.375 -18.138 1.00 38.53 75 ALA A N 1
ATOM 562 C CA . ALA A 1 75 ? 3.658 29.839 -18.399 1.00 38.53 75 ALA A CA 1
ATOM 563 C C . ALA A 1 75 ? 3.058 29.266 -17.102 1.00 38.53 75 ALA A C 1
ATOM 565 O O . ALA A 1 75 ? 3.606 28.338 -16.522 1.00 38.53 75 ALA A O 1
ATOM 566 N N . LEU A 1 76 ? 1.882 29.784 -16.725 1.00 37.59 76 LEU A N 1
ATOM 567 C CA . LEU A 1 76 ? 0.951 29.255 -15.710 1.00 37.59 76 LEU A CA 1
ATOM 568 C C . LEU A 1 76 ? 1.203 29.613 -14.232 1.00 37.59 76 LEU A C 1
ATOM 570 O O . LEU A 1 76 ? 1.156 28.755 -13.357 1.00 37.59 76 LEU A O 1
ATOM 574 N N . THR A 1 77 ? 1.260 30.906 -13.917 1.00 34.06 77 THR A N 1
ATOM 575 C CA . THR A 1 77 ? 0.868 31.393 -12.581 1.00 34.06 77 THR A CA 1
ATOM 576 C C . THR A 1 77 ? -0.113 32.546 -12.738 1.00 34.06 77 THR A C 1
ATOM 578 O O . THR A 1 77 ? 0.268 33.700 -12.909 1.00 34.06 77 THR A O 1
ATOM 581 N N . ARG A 1 78 ? -1.416 32.233 -12.721 1.00 40.41 78 ARG A N 1
ATOM 582 C CA . ARG A 1 78 ? -2.432 33.257 -12.455 1.00 40.41 78 ARG A CA 1
ATOM 583 C C . ARG A 1 78 ? -2.333 33.612 -10.976 1.00 40.41 78 ARG A C 1
ATOM 585 O O . ARG A 1 78 ? -2.749 32.838 -10.117 1.00 40.41 78 ARG A O 1
ATOM 592 N N . ASP A 1 79 ? -1.735 34.769 -10.734 1.00 31.91 79 ASP A N 1
ATOM 593 C CA . ASP A 1 79 ? -1.742 35.492 -9.472 1.00 31.91 79 ASP A CA 1
ATOM 594 C C . ASP A 1 79 ? -3.183 35.619 -8.953 1.00 31.91 79 ASP A C 1
ATOM 596 O O . ASP A 1 79 ? -4.091 36.032 -9.679 1.00 31.91 79 ASP A O 1
ATOM 600 N N . ARG A 1 80 ? -3.414 35.196 -7.710 1.00 38.59 80 ARG A N 1
ATOM 601 C CA . ARG A 1 80 ? -4.734 35.222 -7.069 1.00 38.59 80 ARG A CA 1
ATOM 602 C C . ARG A 1 80 ? -4.650 36.134 -5.854 1.00 38.59 80 ARG A C 1
ATOM 604 O O . ARG A 1 80 ? -4.691 35.703 -4.704 1.00 38.59 80 ARG A O 1
ATOM 611 N N . THR A 1 81 ? -4.484 37.418 -6.143 1.00 35.75 81 THR A N 1
ATOM 612 C CA . THR A 1 81 ? -4.538 38.506 -5.174 1.00 35.75 81 THR A CA 1
ATOM 613 C C . THR A 1 81 ? -5.944 38.632 -4.570 1.00 35.75 81 THR A C 1
ATOM 615 O O . THR A 1 81 ? -6.946 38.698 -5.271 1.00 35.75 81 THR A O 1
ATOM 618 N N . SER A 1 82 ? -5.982 38.697 -3.234 1.00 37.06 82 SER A N 1
ATOM 619 C CA . SER A 1 82 ? -7.030 39.288 -2.385 1.00 37.06 82 SER A CA 1
ATOM 620 C C . SER A 1 82 ? -8.474 38.770 -2.532 1.00 37.06 82 SER A C 1
ATOM 622 O O . SER A 1 82 ? -9.290 39.306 -3.277 1.00 37.06 82 SER A O 1
ATOM 624 N N . TYR A 1 83 ? -8.847 37.797 -1.695 1.00 31.20 83 TYR A N 1
ATOM 625 C CA . TYR A 1 83 ? -10.252 37.492 -1.418 1.00 31.20 83 TYR A CA 1
ATOM 626 C C . TYR A 1 83 ? -10.840 38.516 -0.435 1.00 31.20 83 TYR A C 1
ATOM 628 O O . TYR A 1 83 ? -10.598 38.449 0.771 1.00 31.20 83 TYR A O 1
ATOM 636 N N . LYS A 1 84 ? -11.644 39.456 -0.948 1.00 34.84 84 LYS A N 1
ATOM 637 C CA . LYS A 1 84 ? -12.671 40.144 -0.155 1.00 34.84 84 LYS A CA 1
ATOM 638 C C . LYS A 1 84 ? -13.889 39.223 -0.061 1.00 34.84 84 LYS A C 1
ATOM 640 O O . LYS A 1 84 ? -14.441 38.839 -1.087 1.00 34.84 84 LYS A O 1
ATOM 645 N N . VAL A 1 85 ? -14.300 38.880 1.157 1.00 34.19 85 VAL A N 1
ATOM 646 C CA . VAL A 1 85 ? -15.581 38.210 1.408 1.00 34.19 85 VAL A CA 1
ATOM 647 C C . VAL A 1 85 ? -16.676 39.269 1.299 1.00 34.19 85 VAL A C 1
ATOM 649 O O . VAL A 1 85 ? -16.685 40.228 2.068 1.00 34.19 85 VAL A O 1
ATOM 652 N N . GLN A 1 86 ? -17.561 39.117 0.318 1.00 34.69 86 GLN A N 1
ATOM 653 C CA . GLN A 1 86 ? -18.860 39.779 0.289 1.00 34.69 86 GLN A CA 1
ATOM 654 C C . GLN A 1 86 ? -19.926 38.691 0.392 1.00 34.69 86 GLN A C 1
ATOM 656 O O . GLN A 1 86 ? -19.955 37.771 -0.425 1.00 34.69 86 GLN A O 1
ATOM 661 N N . ASP A 1 87 ? -20.754 38.798 1.429 1.00 43.19 87 ASP A N 1
ATOM 662 C CA . ASP A 1 87 ? -21.991 38.040 1.578 1.00 43.19 87 ASP A CA 1
ATOM 663 C C . ASP A 1 87 ? -22.955 38.399 0.441 1.00 43.19 87 ASP A C 1
ATOM 665 O O . ASP A 1 87 ? -23.205 39.575 0.170 1.00 43.19 87 ASP A O 1
ATOM 669 N N . GLY A 1 88 ? -23.506 37.383 -0.221 1.00 36.38 88 GLY A N 1
ATOM 670 C CA . GLY A 1 88 ? -24.469 37.566 -1.303 1.00 36.38 88 GLY A CA 1
ATOM 671 C C . GLY A 1 88 ? -24.823 36.254 -1.995 1.00 36.38 88 GLY A C 1
ATOM 672 O O . GLY A 1 88 ? -24.113 35.784 -2.878 1.00 36.38 88 GLY A O 1
ATOM 673 N N . ALA A 1 89 ? -25.935 35.652 -1.579 1.00 50.66 89 ALA A N 1
ATOM 674 C CA . ALA A 1 89 ? -26.449 34.386 -2.082 1.00 50.66 89 ALA A CA 1
ATOM 675 C C . ALA A 1 89 ? -26.881 34.433 -3.564 1.00 50.66 89 ALA A C 1
ATOM 677 O O . ALA A 1 89 ? -27.752 35.223 -3.925 1.00 50.66 89 ALA A O 1
ATOM 678 N N . LYS A 1 90 ? -26.379 33.497 -4.385 1.00 44.47 90 LYS A N 1
ATOM 679 C CA . LYS A 1 90 ? -27.187 32.669 -5.309 1.00 44.47 90 LYS A CA 1
ATOM 680 C C . LYS A 1 90 ? -26.353 31.556 -5.951 1.00 44.47 90 LYS A C 1
ATOM 682 O O . LYS A 1 90 ? -25.214 31.753 -6.356 1.00 44.47 90 LYS A O 1
ATOM 687 N N . SER A 1 91 ? -26.960 30.375 -6.002 1.00 51.78 91 SER A N 1
ATOM 688 C CA . SER A 1 91 ? -26.383 29.074 -6.334 1.00 51.78 91 SER A CA 1
ATOM 689 C C . SER A 1 91 ? -25.868 28.942 -7.770 1.00 51.78 91 SER A C 1
ATOM 691 O O . SER A 1 91 ? -26.631 29.080 -8.724 1.00 51.78 91 SER A O 1
ATOM 693 N N . CYS A 1 92 ? -24.627 28.483 -7.900 1.00 45.88 92 CYS A N 1
ATOM 694 C CA . CYS A 1 92 ? -24.229 27.537 -8.937 1.00 45.88 92 CYS A CA 1
ATOM 695 C C . CYS A 1 92 ? -23.847 26.262 -8.178 1.00 45.88 92 CYS A C 1
ATOM 697 O O . CYS A 1 92 ? -22.936 26.307 -7.353 1.00 45.88 92 CYS A O 1
ATOM 699 N N . GLY A 1 93 ? -24.626 25.190 -8.343 1.00 56.03 93 GLY A N 1
ATOM 700 C CA . GLY A 1 93 ? -24.566 23.960 -7.544 1.00 56.03 93 GLY A CA 1
ATOM 701 C C . GLY A 1 93 ? -23.304 23.134 -7.787 1.00 56.03 93 GLY A C 1
ATOM 702 O O . GLY A 1 93 ? -23.379 22.022 -8.296 1.00 56.03 93 GLY A O 1
ATOM 703 N N . GLY A 1 94 ? -22.144 23.682 -7.441 1.00 61.78 94 GLY A N 1
ATOM 704 C CA . GLY A 1 94 ? -20.929 22.909 -7.252 1.00 61.78 94 GLY A CA 1
ATOM 705 C C . GLY A 1 94 ? -21.036 22.157 -5.933 1.00 61.78 94 GLY A C 1
ATOM 706 O O . GLY A 1 94 ? -21.241 22.773 -4.889 1.00 61.78 94 GLY A O 1
ATOM 707 N N . LEU A 1 95 ? -20.929 20.831 -5.988 1.00 69.06 95 LEU A N 1
ATOM 708 C CA . LEU A 1 95 ? -20.782 20.002 -4.797 1.00 69.06 95 LEU A CA 1
ATOM 709 C C . LEU A 1 95 ? -19.550 20.474 -4.023 1.00 69.06 95 LEU A C 1
ATOM 711 O O . LEU A 1 95 ? -18.429 20.436 -4.534 1.00 69.06 95 LEU A O 1
ATOM 715 N N . ASP A 1 96 ? -19.763 20.928 -2.792 1.00 90.38 96 ASP A N 1
ATOM 716 C CA . ASP A 1 96 ? -18.670 21.144 -1.858 1.00 90.38 96 ASP A CA 1
ATOM 717 C C . ASP A 1 96 ? -18.180 19.774 -1.374 1.00 90.38 96 ASP A C 1
ATOM 719 O O . ASP A 1 96 ? -18.750 19.173 -0.461 1.00 90.38 96 ASP A O 1
ATOM 723 N N . TYR A 1 97 ? -17.122 19.266 -2.012 1.00 92.00 97 TYR A N 1
ATOM 724 C CA . TYR A 1 97 ? -16.488 17.998 -1.643 1.00 92.00 97 TYR A CA 1
ATOM 725 C C . TYR A 1 97 ? -16.045 17.964 -0.176 1.00 92.00 97 TYR A C 1
ATOM 727 O O . TYR A 1 97 ? -16.012 16.894 0.434 1.00 92.00 97 TYR A O 1
ATOM 735 N N . PHE A 1 98 ? -15.694 19.114 0.408 1.00 94.38 98 PHE A N 1
ATOM 736 C CA . PHE A 1 98 ? -15.308 19.164 1.811 1.00 94.38 98 PHE A CA 1
ATOM 737 C C . PHE A 1 98 ? -16.523 18.946 2.716 1.00 94.38 98 PHE A C 1
ATOM 739 O O . PHE A 1 98 ? -16.462 18.131 3.642 1.00 94.38 98 PHE A O 1
ATOM 746 N N . GLU A 1 99 ? -17.645 19.603 2.418 1.00 94.88 99 GLU A N 1
ATOM 747 C CA . GLU A 1 99 ? -18.892 19.375 3.150 1.00 94.88 99 GLU A CA 1
ATOM 748 C C . GLU A 1 99 ? -19.392 17.937 2.958 1.00 94.88 99 GLU A C 1
ATOM 750 O O . GLU A 1 99 ? -19.801 17.302 3.928 1.00 94.88 99 GLU A O 1
ATOM 755 N N . GLU A 1 100 ? -19.265 17.360 1.761 1.00 95.94 100 GLU A N 1
ATOM 756 C CA . GLU A 1 100 ? -19.580 15.947 1.524 1.00 95.94 100 GLU A CA 1
ATOM 757 C C . GLU A 1 100 ? -18.752 15.015 2.428 1.00 95.94 100 GLU A C 1
ATOM 759 O O . GLU A 1 100 ? -19.300 14.118 3.077 1.00 95.94 100 GLU A O 1
ATOM 764 N N . MET A 1 101 ? -17.438 15.240 2.534 1.00 96.81 101 MET A N 1
ATOM 765 C CA . MET A 1 101 ? -16.565 14.453 3.412 1.00 96.81 101 MET A CA 1
ATOM 766 C C . MET A 1 101 ? -16.931 14.611 4.890 1.00 96.81 101 MET A C 1
ATOM 768 O O . MET A 1 101 ? -16.934 13.626 5.636 1.00 96.81 101 MET A O 1
ATOM 772 N N . LYS A 1 102 ? -17.306 15.820 5.315 1.00 96.69 102 LYS A N 1
ATOM 773 C CA . LYS A 1 102 ? -17.821 16.067 6.665 1.00 96.69 102 LYS A CA 1
ATOM 774 C C . LYS A 1 102 ? -19.111 15.291 6.919 1.00 96.69 102 LYS A C 1
ATOM 776 O O . LYS A 1 102 ? -19.211 14.614 7.942 1.00 96.69 102 LYS A O 1
ATOM 781 N N . GLN A 1 103 ? -20.065 15.317 5.989 1.00 97.38 103 GLN A N 1
ATOM 782 C CA . GLN A 1 103 ? -21.309 14.554 6.116 1.00 97.38 103 GLN A CA 1
ATOM 783 C C . GLN A 1 103 ? -21.052 13.041 6.167 1.00 97.38 103 GLN A C 1
ATOM 785 O O . GLN A 1 103 ? -21.648 12.342 6.989 1.00 97.38 103 GLN A O 1
ATOM 790 N N . ARG A 1 104 ? -20.101 12.524 5.377 1.00 97.06 104 ARG A N 1
ATOM 791 C CA . ARG A 1 104 ? -19.676 11.114 5.441 1.00 97.06 104 ARG A CA 1
ATOM 792 C C . ARG A 1 104 ? -19.095 10.742 6.804 1.00 97.06 104 ARG A C 1
ATOM 794 O O . ARG A 1 104 ? -19.462 9.704 7.353 1.00 97.06 104 ARG A O 1
ATOM 801 N N . PHE A 1 105 ? -18.248 11.591 7.386 1.00 98.00 105 PHE A N 1
ATOM 802 C CA . PHE A 1 105 ? -17.712 11.358 8.729 1.00 98.00 105 PHE A CA 1
ATOM 803 C C . PHE A 1 105 ? -18.805 11.388 9.806 1.00 98.00 105 PHE A C 1
ATOM 805 O O . PHE A 1 105 ? -18.834 10.524 10.683 1.00 98.00 105 PHE A O 1
ATOM 812 N N . LEU A 1 106 ? -19.738 12.343 9.732 1.00 97.88 106 LEU A N 1
ATOM 813 C CA . LEU A 1 106 ? -20.873 12.406 10.657 1.00 97.88 106 LEU A CA 1
ATOM 814 C C . LEU A 1 106 ? -21.767 11.163 10.541 1.00 97.88 106 LEU A C 1
ATOM 816 O O . LEU A 1 106 ? -22.200 10.627 11.562 1.00 97.88 106 LEU A O 1
ATOM 820 N N . SER A 1 107 ? -21.983 10.664 9.322 1.00 98.00 107 SER A N 1
ATOM 821 C CA . SER A 1 107 ? -22.700 9.411 9.072 1.00 98.00 107 SER A CA 1
ATOM 822 C C . SER A 1 107 ? -21.977 8.206 9.680 1.00 98.00 107 SER A C 1
ATOM 824 O O . SER A 1 107 ? -22.602 7.430 10.398 1.00 98.00 107 SER A O 1
ATOM 826 N N . PHE A 1 108 ? -20.655 8.084 9.497 1.00 97.62 108 PHE A N 1
ATOM 827 C CA . PHE A 1 108 ? -19.845 7.054 10.166 1.00 97.62 108 PHE A CA 1
ATOM 828 C C . PHE A 1 108 ? -19.977 7.132 11.693 1.00 97.62 108 PHE A C 1
ATOM 830 O O . PHE A 1 108 ? -20.210 6.123 12.358 1.00 97.62 108 PHE A O 1
ATOM 837 N N . LYS A 1 109 ? -19.883 8.339 12.263 1.00 97.38 109 LYS A N 1
ATOM 838 C CA . LYS A 1 109 ? -20.004 8.532 13.709 1.00 97.38 109 LYS A CA 1
ATOM 839 C C . LYS A 1 109 ? -21.366 8.053 14.224 1.00 97.38 109 LYS A C 1
ATOM 841 O O . LYS A 1 109 ? -21.431 7.372 15.242 1.00 97.38 109 LYS A O 1
ATOM 846 N N . LYS A 1 110 ? -22.443 8.397 13.514 1.00 97.50 110 LYS A N 1
ATOM 847 C CA . LYS A 1 110 ? -23.814 8.043 13.891 1.00 97.50 110 LYS A CA 1
ATOM 848 C C . LYS A 1 110 ? -24.106 6.551 13.726 1.00 97.50 110 LYS A C 1
ATOM 850 O O . LYS A 1 110 ? -24.587 5.933 14.664 1.00 97.50 110 LYS A O 1
ATOM 855 N N . ASN A 1 111 ? -23.812 6.008 12.549 1.00 96.75 111 ASN A N 1
ATOM 856 C CA . ASN A 1 111 ? -24.332 4.717 12.091 1.00 96.75 111 ASN A CA 1
ATOM 857 C C . ASN A 1 111 ? -23.313 3.571 12.207 1.00 96.75 111 ASN A C 1
ATOM 859 O O . ASN A 1 111 ? -23.578 2.469 11.749 1.00 96.75 111 ASN A O 1
ATOM 863 N N . LYS A 1 112 ? -22.101 3.837 12.706 1.00 95.00 112 LYS A N 1
ATOM 864 C CA . LYS A 1 112 ? -21.074 2.808 12.935 1.00 95.00 112 LYS A CA 1
ATOM 865 C C . LYS A 1 112 ? -20.430 2.963 14.294 1.00 95.00 112 LYS A C 1
ATOM 867 O O . LYS A 1 112 ? -20.531 2.075 15.127 1.00 95.00 112 LYS A O 1
ATOM 872 N N . TYR A 1 113 ? -19.832 4.123 14.556 1.00 96.56 113 TYR A N 1
ATOM 873 C CA . TYR A 1 113 ? -19.109 4.334 15.808 1.00 96.56 113 TYR A CA 1
ATOM 874 C C . TYR A 1 113 ? -20.005 4.176 17.047 1.00 96.56 113 TYR A C 1
ATOM 876 O O . TYR A 1 113 ? -19.604 3.513 17.996 1.00 96.56 113 TYR A O 1
ATOM 884 N N . PHE A 1 114 ? -21.208 4.764 17.053 1.00 96.88 114 PHE A N 1
ATOM 885 C CA . PHE A 1 114 ? -22.122 4.626 18.194 1.00 96.88 114 PHE A CA 1
ATOM 886 C C . PHE A 1 114 ? -22.832 3.269 18.265 1.00 96.88 114 PHE A C 1
ATOM 888 O O . PHE A 1 114 ? -23.139 2.830 19.369 1.00 96.88 114 PHE A O 1
ATOM 895 N N . GLU A 1 115 ? -23.065 2.601 17.133 1.00 96.69 115 GLU A N 1
ATOM 896 C CA . GLU A 1 115 ? -23.636 1.245 17.115 1.00 96.69 115 GLU A CA 1
ATOM 897 C C . GLU A 1 115 ? -22.637 0.207 17.652 1.00 96.69 115 GLU A C 1
ATOM 899 O O . GLU A 1 115 ? -23.019 -0.711 18.370 1.00 96.69 115 GLU A O 1
ATOM 904 N N . GLU A 1 116 ? -21.345 0.399 17.378 1.00 96.19 116 GLU A N 1
ATOM 905 C CA . GLU A 1 116 ? -20.249 -0.492 17.775 1.00 96.19 116 GLU A CA 1
ATOM 906 C C . GLU A 1 116 ? -19.368 0.144 18.870 1.00 96.19 116 GLU A C 1
ATOM 908 O O . GLU A 1 116 ? -18.146 -0.026 18.902 1.00 96.19 116 GLU A O 1
ATOM 913 N N . LEU A 1 117 ? -19.976 0.923 19.773 1.00 96.69 117 LEU A N 1
ATOM 914 C CA . LEU A 1 117 ? -19.244 1.784 20.710 1.00 96.69 117 LEU A CA 1
ATOM 915 C C . LEU A 1 117 ? -18.248 1.014 21.586 1.00 96.69 117 LEU A C 1
ATOM 917 O O . LEU A 1 117 ? -17.130 1.485 21.794 1.00 96.69 117 LEU A O 1
ATOM 921 N N . GLU A 1 118 ? -18.627 -0.166 22.080 1.00 96.94 118 GLU A N 1
ATOM 922 C CA . GLU A 1 118 ? -17.747 -1.011 22.894 1.00 96.94 118 GLU A CA 1
ATOM 923 C C . GLU A 1 118 ? -16.503 -1.458 22.110 1.00 96.94 118 GLU A C 1
ATOM 925 O O . GLU A 1 118 ? -15.382 -1.378 22.622 1.00 96.94 118 GLU A O 1
ATOM 930 N N . HIS A 1 119 ? -16.676 -1.854 20.844 1.00 95.31 119 HIS A N 1
ATOM 931 C CA . HIS A 1 119 ? -15.573 -2.235 19.960 1.00 95.31 119 HIS A CA 1
ATOM 932 C C . HIS A 1 119 ? -14.587 -1.077 19.791 1.00 95.31 119 HIS A C 1
ATOM 934 O O . HIS A 1 119 ? -13.398 -1.220 20.079 1.00 95.31 119 HIS A O 1
ATOM 940 N N . PHE A 1 120 ? -15.077 0.115 19.436 1.00 97.31 120 PHE A N 1
ATOM 941 C CA . PHE A 1 120 ? -14.217 1.291 19.276 1.00 97.31 120 PHE A CA 1
ATOM 942 C C . PHE A 1 120 ? -13.574 1.764 20.587 1.00 97.31 120 PHE A C 1
ATOM 944 O O . PHE A 1 120 ? -12.430 2.217 20.571 1.00 97.31 120 PHE A O 1
ATOM 951 N N . GLN A 1 121 ? -14.254 1.632 21.729 1.00 97.31 121 GLN A N 1
ATOM 952 C CA . GLN A 1 121 ? -13.662 1.911 23.042 1.00 97.31 121 GLN A CA 1
ATOM 953 C C . GLN A 1 121 ? -12.530 0.939 23.383 1.00 97.31 121 GLN A C 1
ATOM 955 O O . GLN A 1 121 ? -11.554 1.335 24.020 1.00 97.31 121 GLN A O 1
ATOM 960 N N . ASN A 1 122 ? -12.636 -0.322 22.966 1.00 97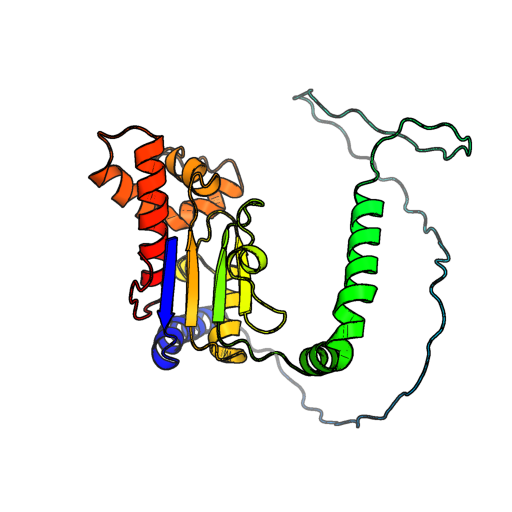.00 122 ASN A N 1
ATOM 961 C CA . ASN A 1 122 ? -11.560 -1.292 23.128 1.00 97.00 122 ASN A CA 1
ATOM 962 C C . ASN A 1 122 ? -10.388 -0.987 22.186 1.00 97.00 122 ASN A C 1
ATOM 964 O O . ASN A 1 122 ? -9.248 -0.943 22.650 1.00 97.00 122 ASN A O 1
ATOM 968 N N . LEU A 1 123 ? -10.660 -0.655 20.920 1.00 97.12 123 LEU A N 1
ATOM 969 C CA . LEU A 1 123 ? -9.631 -0.221 19.966 1.00 97.12 123 LEU A CA 1
ATOM 970 C C . LEU A 1 123 ? -8.900 1.055 20.405 1.00 97.12 123 LEU A C 1
ATOM 972 O O . LEU A 1 123 ? -7.705 1.199 20.157 1.00 97.12 123 LEU A O 1
ATOM 976 N N . ALA A 1 124 ? -9.589 1.975 21.085 1.00 97.25 124 ALA A N 1
ATOM 977 C CA . ALA A 1 124 ? -8.982 3.194 21.616 1.00 97.25 124 ALA A CA 1
ATOM 978 C C . ALA A 1 124 ? -7.947 2.921 22.725 1.00 97.25 124 ALA A C 1
ATOM 980 O O . ALA A 1 124 ? -7.073 3.755 22.956 1.00 97.25 124 ALA A O 1
ATOM 981 N N . LYS A 1 125 ? -8.032 1.773 23.413 1.00 97.81 125 LYS A N 1
ATOM 982 C CA . LYS A 1 125 ? -7.058 1.371 24.441 1.00 97.81 125 LYS A CA 1
ATOM 983 C C . LYS A 1 125 ? -5.805 0.772 23.810 1.00 97.81 125 LYS A C 1
ATOM 985 O O . LYS A 1 125 ? -4.700 1.083 24.246 1.00 97.81 125 LYS A O 1
ATOM 990 N N . ALA A 1 126 ? -5.978 -0.105 22.822 1.00 96.25 126 ALA A N 1
ATOM 991 C CA . ALA A 1 126 ? -4.884 -0.768 22.125 1.00 96.25 126 ALA A CA 1
ATOM 992 C C . ALA A 1 126 ? -5.343 -1.372 20.790 1.00 96.25 126 ALA A C 1
ATOM 994 O O . ALA A 1 126 ? -6.498 -1.761 20.626 1.00 96.25 126 ALA A O 1
ATOM 995 N N . GLN A 1 127 ? -4.392 -1.543 19.871 1.00 97.06 127 GLN A N 1
ATOM 996 C CA . GLN A 1 127 ? -4.555 -2.342 18.655 1.00 97.06 127 GLN A CA 1
ATOM 997 C C . GLN A 1 127 ? -3.751 -3.648 18.766 1.00 97.06 127 GLN A C 1
ATOM 999 O O . GLN A 1 127 ? -2.656 -3.653 19.323 1.00 97.06 127 GLN A O 1
ATOM 1004 N N . SER A 1 128 ? -4.269 -4.748 18.212 1.00 96.62 128 SER A N 1
ATOM 1005 C CA . SER A 1 128 ? -3.542 -6.026 18.078 1.00 96.62 128 SER A CA 1
ATOM 1006 C C . SER A 1 128 ? -3.890 -6.719 16.747 1.00 96.62 128 SER A C 1
ATOM 1008 O O . SER A 1 128 ? -4.474 -7.810 16.742 1.00 96.62 128 SER A O 1
ATOM 1010 N N . PRO A 1 129 ? -3.586 -6.078 15.602 1.00 97.38 129 PRO A N 1
ATOM 1011 C CA . PRO A 1 129 ? -3.903 -6.635 14.293 1.00 97.38 129 PRO A CA 1
ATOM 1012 C C . PRO A 1 129 ? -3.138 -7.939 14.056 1.00 97.38 129 PRO A C 1
ATOM 1014 O O . PRO A 1 129 ? -1.983 -8.084 14.453 1.00 97.38 129 PRO A O 1
ATOM 1017 N N . LYS A 1 130 ? -3.767 -8.907 13.381 1.00 92.94 130 LYS A N 1
ATOM 1018 C CA . LYS A 1 130 ? -3.111 -10.187 13.038 1.00 92.94 130 LYS A CA 1
ATOM 1019 C C . LYS A 1 130 ? -2.438 -10.165 11.672 1.00 92.94 130 LYS A C 1
ATOM 1021 O O . LYS A 1 130 ? -1.584 -11.012 11.398 1.00 92.94 130 LYS A O 1
ATOM 1026 N N . PHE A 1 131 ? -2.789 -9.186 10.845 1.00 94.56 131 PHE A N 1
ATOM 1027 C CA . PHE A 1 131 ? -2.263 -9.017 9.500 1.00 94.56 131 PHE A CA 1
ATOM 1028 C C . PHE A 1 131 ? -1.636 -7.634 9.331 1.00 94.56 131 PHE A C 1
ATOM 1030 O O . PHE A 1 131 ? -2.167 -6.633 9.811 1.00 94.56 131 PHE A O 1
ATOM 1037 N N . MET A 1 132 ? -0.542 -7.567 8.583 1.00 96.19 132 MET A N 1
ATOM 1038 C CA . MET A 1 132 ? -0.101 -6.347 7.923 1.00 96.19 132 MET A CA 1
ATOM 1039 C C . MET A 1 132 ? -0.511 -6.396 6.453 1.00 96.19 132 MET A C 1
ATOM 1041 O O . MET A 1 132 ? -0.381 -7.439 5.818 1.00 96.19 132 MET A O 1
ATOM 1045 N N . VAL A 1 133 ? -0.967 -5.277 5.894 1.00 96.56 133 VAL A N 1
ATOM 1046 C CA . VAL A 1 133 ? -1.284 -5.155 4.465 1.00 96.56 133 VAL A CA 1
ATOM 1047 C C . VAL A 1 133 ? -0.439 -4.050 3.837 1.00 96.56 133 VAL A C 1
ATOM 1049 O O . VAL A 1 133 ? -0.438 -2.915 4.308 1.00 96.56 133 VAL A O 1
ATOM 1052 N N . ILE A 1 134 ? 0.253 -4.382 2.749 1.00 96.81 134 ILE A N 1
ATOM 1053 C CA . ILE A 1 134 ? 0.984 -3.466 1.874 1.00 96.81 134 ILE A CA 1
ATOM 1054 C C . ILE A 1 134 ? 0.246 -3.444 0.537 1.00 96.81 134 ILE A C 1
ATOM 1056 O O . ILE A 1 134 ? 0.183 -4.456 -0.162 1.00 96.81 134 ILE A O 1
ATOM 1060 N N . ALA A 1 135 ? -0.343 -2.305 0.186 1.00 97.12 135 ALA A N 1
ATOM 1061 C CA . ALA A 1 135 ? -1.162 -2.174 -1.018 1.00 97.12 135 ALA A CA 1
ATOM 1062 C C . ALA A 1 135 ? -0.871 -0.879 -1.779 1.00 97.12 135 ALA A C 1
ATOM 1064 O O . ALA A 1 135 ? -0.140 -0.004 -1.315 1.00 97.12 135 ALA A O 1
ATOM 1065 N N . CYS A 1 136 ? -1.432 -0.755 -2.981 1.00 98.06 136 CYS A N 1
ATOM 1066 C CA . CYS A 1 136 ? -1.219 0.434 -3.790 1.00 98.06 136 CYS A CA 1
ATOM 1067 C C . CYS A 1 136 ? -2.064 1.610 -3.269 1.00 98.06 136 CYS A C 1
ATOM 1069 O O . CYS A 1 136 ? -3.188 1.439 -2.779 1.00 98.06 136 CYS A O 1
ATOM 1071 N N . ALA A 1 137 ? -1.538 2.826 -3.409 1.00 98.06 137 ALA A N 1
ATOM 1072 C CA . ALA A 1 137 ? -2.250 4.077 -3.148 1.00 98.06 137 ALA A CA 1
ATOM 1073 C C . ALA A 1 137 ? -3.391 4.353 -4.153 1.00 98.06 137 ALA A C 1
ATOM 1075 O O . ALA A 1 137 ? -4.177 5.274 -3.948 1.00 98.06 137 ALA A O 1
ATOM 1076 N N . ASP A 1 138 ? -3.510 3.548 -5.212 1.00 98.19 138 ASP A N 1
ATOM 1077 C CA . ASP A 1 138 ? -4.550 3.653 -6.236 1.00 98.19 138 ASP A CA 1
ATOM 1078 C C . ASP A 1 138 ? -5.968 3.637 -5.630 1.00 98.19 138 ASP A C 1
ATOM 1080 O O . ASP A 1 138 ? -6.327 2.773 -4.823 1.00 98.19 138 ASP A O 1
ATOM 1084 N N . SER A 1 139 ? -6.781 4.628 -6.000 1.00 97.19 139 SER A N 1
ATOM 1085 C CA . SER A 1 139 ? -8.108 4.868 -5.423 1.00 97.19 139 SER A CA 1
ATOM 1086 C C . SER A 1 139 ? -9.120 3.760 -5.720 1.00 97.19 139 SER A C 1
ATOM 1088 O O . SER A 1 139 ? -10.106 3.641 -4.995 1.00 97.19 139 SER A O 1
ATOM 1090 N N . ARG A 1 140 ? -8.871 2.920 -6.731 1.00 97.56 140 ARG A N 1
ATOM 1091 C CA . ARG A 1 140 ? -9.757 1.818 -7.138 1.00 97.56 140 ARG A CA 1
ATOM 1092 C C . ARG A 1 140 ? -9.622 0.590 -6.240 1.00 97.56 140 ARG A C 1
ATOM 1094 O O . ARG A 1 140 ? -10.504 -0.261 -6.237 1.00 97.56 140 ARG A O 1
ATOM 1101 N N . VAL A 1 141 ? -8.522 0.480 -5.490 1.00 95.75 141 VAL A N 1
ATOM 1102 C CA . VAL A 1 141 ? -8.132 -0.755 -4.789 1.00 95.75 141 VAL A CA 1
ATOM 1103 C C . VAL A 1 141 ? -7.928 -0.559 -3.290 1.00 95.75 141 VAL A C 1
ATOM 1105 O O . VAL A 1 141 ? -6.883 -0.886 -2.733 1.00 95.75 141 VAL A O 1
ATOM 1108 N N . CYS A 1 142 ? -8.944 -0.029 -2.605 1.00 96.38 142 CYS A N 1
ATOM 1109 C CA . CYS A 1 142 ? -8.940 0.063 -1.143 1.00 96.38 142 CYS A CA 1
ATOM 1110 C C . CYS A 1 142 ? -9.033 -1.342 -0.507 1.00 96.38 142 CYS A C 1
ATOM 1112 O O . CYS A 1 142 ? -10.084 -1.979 -0.632 1.00 96.38 142 CYS A O 1
ATOM 1114 N N . PRO A 1 143 ? -7.999 -1.840 0.206 1.00 95.94 143 PRO A N 1
ATOM 1115 C CA . PRO A 1 143 ? -8.018 -3.213 0.710 1.00 95.94 143 PRO A CA 1
ATOM 1116 C C . PRO A 1 143 ? -9.103 -3.449 1.759 1.00 95.94 143 PRO A C 1
ATOM 1118 O O . PRO A 1 143 ? -9.727 -4.502 1.739 1.00 95.94 143 PRO A O 1
ATOM 1121 N N . SER A 1 144 ? -9.384 -2.466 2.625 1.00 95.88 144 SER A N 1
ATOM 1122 C CA . SER A 1 144 ? -10.467 -2.578 3.611 1.00 95.88 144 SER A CA 1
ATOM 1123 C C . SER A 1 144 ? -11.827 -2.797 2.955 1.00 95.88 144 SER A C 1
ATOM 1125 O O . SER A 1 144 ? -12.629 -3.566 3.467 1.00 95.88 144 SER A O 1
ATOM 1127 N N . TYR A 1 145 ? -12.065 -2.178 1.795 1.00 95.44 145 TYR A N 1
ATOM 1128 C CA . TYR A 1 145 ? -13.299 -2.373 1.038 1.00 95.44 145 TYR A CA 1
ATOM 1129 C C . TYR A 1 145 ? -13.320 -3.730 0.325 1.00 95.44 145 TYR A C 1
ATOM 1131 O O . TYR A 1 145 ? -14.275 -4.483 0.466 1.00 95.44 145 TYR A O 1
ATOM 1139 N N . ILE A 1 146 ? -12.251 -4.064 -0.406 1.00 94.69 146 ILE A N 1
ATOM 1140 C CA . ILE A 1 146 ? -12.178 -5.291 -1.217 1.00 94.69 146 ILE A CA 1
ATOM 1141 C C . ILE A 1 146 ? -12.219 -6.557 -0.352 1.00 94.69 146 ILE A C 1
ATOM 1143 O O . ILE A 1 146 ? -12.822 -7.549 -0.750 1.00 94.69 146 ILE A O 1
ATOM 1147 N N . LEU A 1 147 ? -11.569 -6.531 0.813 1.00 93.75 147 LEU A N 1
ATOM 1148 C CA . LEU A 1 147 ? -11.460 -7.682 1.712 1.00 93.75 147 LEU A CA 1
ATOM 1149 C C . LEU A 1 147 ? -12.485 -7.653 2.858 1.00 93.75 147 LEU A C 1
ATOM 1151 O O . LEU A 1 147 ? -12.499 -8.575 3.666 1.00 93.75 147 LEU A O 1
ATOM 1155 N N . GLY A 1 148 ? -13.322 -6.613 2.952 1.00 95.06 148 GLY A N 1
ATOM 1156 C CA . GLY A 1 148 ? -14.318 -6.479 4.022 1.00 95.06 148 GLY A CA 1
ATOM 1157 C C . GLY A 1 148 ? -13.725 -6.307 5.427 1.00 95.06 148 GLY A C 1
ATOM 1158 O O . GLY A 1 148 ? -14.361 -6.695 6.406 1.00 95.06 148 GLY A O 1
ATOM 1159 N N . LEU A 1 149 ? -12.517 -5.743 5.530 1.00 94.81 149 LEU A N 1
ATOM 1160 C CA . LEU A 1 149 ? -11.782 -5.627 6.794 1.00 94.81 149 LEU A CA 1
ATOM 1161 C C . LEU A 1 149 ? -12.435 -4.609 7.729 1.00 94.81 149 LEU A C 1
ATOM 1163 O O . LEU A 1 149 ? -12.770 -3.493 7.321 1.00 94.81 149 LEU A O 1
ATOM 1167 N N . GLN A 1 150 ? -12.519 -4.970 9.001 1.00 94.75 150 GLN A N 1
ATOM 1168 C CA . GLN A 1 150 ? -13.005 -4.135 10.088 1.00 94.75 150 GLN A CA 1
ATOM 1169 C C . GLN A 1 150 ? -11.863 -3.367 10.778 1.00 94.75 150 GLN A C 1
ATOM 1171 O O . GLN A 1 150 ? -10.690 -3.765 10.717 1.00 94.75 150 GLN A O 1
ATOM 1176 N N . PRO A 1 151 ? -12.172 -2.251 11.468 1.00 95.62 151 PRO A N 1
ATOM 1177 C CA . PRO A 1 151 ? -11.194 -1.540 12.283 1.00 95.62 151 PRO A CA 1
ATOM 1178 C C . PRO A 1 151 ? -10.509 -2.470 13.296 1.00 95.62 151 PRO A C 1
ATOM 1180 O O . PRO A 1 151 ? -11.173 -3.196 14.034 1.00 95.62 151 PRO A O 1
ATOM 1183 N N . GLY A 1 152 ? -9.174 -2.431 13.330 1.00 96.12 152 GLY A N 1
ATOM 1184 C CA . GLY A 1 152 ? -8.342 -3.240 14.228 1.00 96.12 152 GLY A CA 1
ATOM 1185 C C . GLY A 1 152 ? -7.834 -4.567 13.653 1.00 96.12 152 GLY A C 1
ATOM 1186 O O . GLY A 1 152 ? -6.918 -5.144 14.234 1.00 96.12 152 GLY A O 1
ATOM 1187 N N . GLU A 1 153 ? -8.349 -5.039 12.511 1.00 95.81 153 GLU A N 1
ATOM 1188 C CA . GLU A 1 153 ? -7.931 -6.335 11.947 1.00 95.81 153 GLU A CA 1
ATOM 1189 C C . GLU A 1 153 ? -6.550 -6.298 11.282 1.00 95.81 153 GLU A C 1
ATOM 1191 O O . GLU A 1 153 ? -5.782 -7.267 11.359 1.00 95.81 153 GLU A O 1
ATOM 1196 N N . THR A 1 154 ? -6.216 -5.173 10.641 1.00 97.06 154 THR A N 1
ATOM 1197 C CA . THR A 1 154 ? -4.987 -5.035 9.852 1.00 97.06 154 THR A CA 1
ATOM 1198 C C . THR A 1 154 ? -4.222 -3.758 10.165 1.00 97.06 154 THR A C 1
ATOM 1200 O O . THR A 1 154 ? -4.817 -2.683 10.220 1.00 97.06 154 THR A O 1
ATOM 1203 N N . PHE A 1 155 ? -2.897 -3.858 10.245 1.00 98.06 155 PHE A N 1
ATOM 1204 C CA . PHE A 1 155 ? -1.997 -2.709 10.171 1.00 98.06 155 PHE A CA 1
ATOM 1205 C C . PHE A 1 155 ? -1.630 -2.451 8.705 1.00 98.06 155 PHE A C 1
ATOM 1207 O O . PHE A 1 155 ? -1.097 -3.339 8.041 1.00 98.06 155 PHE A O 1
ATOM 1214 N N . MET A 1 156 ? -1.946 -1.280 8.155 1.00 97.19 156 MET A N 1
ATOM 1215 C CA . MET A 1 156 ? -1.902 -1.074 6.703 1.00 97.19 156 MET A CA 1
ATOM 1216 C C . MET A 1 156 ? -0.986 0.072 6.296 1.00 97.19 156 MET A C 1
ATOM 1218 O O . MET A 1 156 ? -1.076 1.168 6.842 1.00 97.19 156 MET A O 1
ATOM 1222 N N . ILE A 1 157 ? -0.181 -0.167 5.261 1.00 97.56 157 ILE A N 1
ATOM 1223 C CA . ILE A 1 157 ? 0.500 0.884 4.509 1.00 97.56 157 ILE A CA 1
ATOM 1224 C C . ILE A 1 157 ? 0.076 0.838 3.043 1.00 97.56 157 ILE A C 1
ATOM 1226 O O . ILE A 1 157 ? -0.080 -0.230 2.441 1.00 97.56 157 ILE A O 1
ATOM 1230 N N . ARG A 1 158 ? -0.126 2.021 2.462 1.00 97.94 158 ARG A N 1
ATOM 1231 C CA . ARG A 1 158 ? -0.446 2.181 1.046 1.00 97.94 158 ARG A CA 1
ATOM 1232 C C . ARG A 1 158 ? 0.542 3.141 0.405 1.00 97.94 158 ARG A C 1
ATOM 1234 O O . ARG A 1 158 ? 0.638 4.283 0.835 1.00 97.94 158 ARG A O 1
ATOM 1241 N N . ASN A 1 159 ? 1.256 2.684 -0.619 1.00 97.75 159 ASN A N 1
ATOM 1242 C CA . ASN A 1 159 ? 2.240 3.486 -1.350 1.00 97.75 159 ASN A CA 1
ATOM 1243 C C . ASN A 1 159 ? 2.077 3.295 -2.869 1.00 97.75 159 ASN A C 1
ATOM 1245 O O . ASN A 1 159 ? 1.281 2.471 -3.325 1.00 97.75 159 ASN A O 1
ATOM 1249 N N . VAL A 1 160 ? 2.792 4.072 -3.683 1.00 97.94 160 VAL A N 1
ATOM 1250 C CA . VAL A 1 160 ? 2.718 3.932 -5.146 1.00 97.94 160 VAL A CA 1
ATOM 1251 C C . VAL A 1 160 ? 3.302 2.578 -5.562 1.00 97.94 160 VAL A C 1
ATOM 1253 O O . VAL A 1 160 ? 4.455 2.282 -5.261 1.00 97.94 160 VAL A O 1
ATOM 1256 N N . ALA A 1 161 ? 2.505 1.777 -6.275 1.00 97.25 161 ALA A N 1
ATOM 1257 C CA . ALA A 1 161 ? 2.852 0.435 -6.750 1.00 97.25 161 ALA A CA 1
ATOM 1258 C C . ALA A 1 161 ? 3.158 -0.608 -5.658 1.00 97.25 161 ALA A C 1
ATOM 1260 O O . ALA A 1 161 ? 3.846 -1.583 -5.947 1.00 97.25 161 ALA A O 1
ATOM 1261 N N . ASN A 1 162 ? 2.629 -0.441 -4.431 1.00 96.00 162 ASN A N 1
ATOM 1262 C CA . ASN A 1 162 ? 2.725 -1.427 -3.336 1.00 96.00 162 ASN A CA 1
ATOM 1263 C C . ASN A 1 162 ? 4.153 -1.968 -3.131 1.00 96.00 162 ASN A C 1
ATOM 1265 O O . ASN A 1 162 ? 4.360 -3.166 -2.912 1.00 96.00 162 ASN A O 1
ATOM 1269 N N . LEU A 1 163 ? 5.139 -1.083 -3.275 1.00 94.88 163 LEU A N 1
ATOM 1270 C CA . LEU A 1 163 ? 6.545 -1.439 -3.283 1.00 94.88 163 LEU A CA 1
ATOM 1271 C C . LEU A 1 163 ? 7.066 -1.623 -1.871 1.00 94.88 163 LEU A C 1
ATOM 1273 O O . LEU A 1 163 ? 6.662 -0.941 -0.932 1.00 94.88 163 LEU A O 1
ATOM 1277 N N . VAL A 1 164 ? 8.028 -2.526 -1.763 1.00 93.19 164 VAL A N 1
ATOM 1278 C CA . VAL A 1 164 ? 8.798 -2.777 -0.556 1.00 93.19 164 VAL A CA 1
ATOM 1279 C C . VAL A 1 164 ? 10.265 -2.545 -0.907 1.00 93.19 164 VAL A C 1
ATOM 1281 O O . VAL A 1 164 ? 10.899 -3.434 -1.488 1.00 93.19 164 VAL A O 1
ATOM 1284 N N . PRO A 1 165 ? 10.799 -1.343 -0.629 1.00 91.06 165 PRO A N 1
ATOM 1285 C CA . PRO A 1 165 ? 12.194 -1.034 -0.900 1.00 91.06 165 PRO A CA 1
ATOM 1286 C C . PRO A 1 165 ? 13.144 -1.964 -0.129 1.00 91.06 165 PRO A C 1
ATOM 1288 O O . PRO A 1 165 ? 12.869 -2.283 1.037 1.00 91.06 165 PRO A O 1
ATOM 1291 N N . PRO A 1 166 ? 14.263 -2.387 -0.745 1.00 86.69 166 PRO A N 1
ATOM 1292 C CA . PRO A 1 166 ? 15.381 -2.979 -0.017 1.00 86.69 166 PRO A CA 1
ATOM 1293 C C . PRO A 1 166 ? 15.892 -2.022 1.064 1.00 86.69 166 PRO A C 1
ATOM 1295 O O . PRO A 1 166 ? 16.014 -0.824 0.816 1.00 86.69 166 PRO A O 1
ATOM 1298 N N . LEU A 1 167 ? 16.252 -2.554 2.234 1.00 82.81 167 LEU A N 1
ATOM 1299 C CA . LEU A 1 167 ? 16.812 -1.760 3.340 1.00 82.81 167 LEU A CA 1
ATOM 1300 C C . LEU A 1 167 ? 18.120 -1.044 2.966 1.00 82.81 167 LEU A C 1
ATOM 1302 O O . LEU A 1 167 ? 18.418 0.016 3.506 1.00 82.81 167 LEU A O 1
ATOM 1306 N N . GLU A 1 168 ? 18.887 -1.613 2.035 1.00 84.06 168 GLU A N 1
ATOM 1307 C CA . GLU A 1 168 ? 20.142 -1.044 1.524 1.00 84.06 168 GLU A CA 1
ATOM 1308 C C . GLU A 1 168 ? 19.947 0.328 0.863 1.00 84.06 168 GLU A C 1
ATOM 1310 O O . GLU A 1 168 ? 20.873 1.134 0.828 1.00 84.06 168 GLU A O 1
ATOM 1315 N N . ASN A 1 169 ? 18.731 0.631 0.394 1.00 83.75 169 ASN A N 1
ATOM 1316 C CA . ASN A 1 169 ? 18.392 1.926 -0.196 1.00 83.75 169 ASN A CA 1
ATOM 1317 C C . ASN A 1 169 ? 18.100 3.009 0.863 1.00 83.75 169 ASN A C 1
ATOM 1319 O O . ASN A 1 169 ? 17.705 4.120 0.511 1.00 83.75 169 ASN A O 1
ATOM 1323 N N . GLY A 1 170 ? 18.288 2.696 2.149 1.00 86.00 170 GLY A N 1
ATOM 1324 C CA . GLY A 1 170 ? 17.993 3.573 3.274 1.00 86.00 170 GLY A CA 1
ATOM 1325 C C . GLY A 1 170 ? 16.584 3.376 3.846 1.00 86.00 170 GLY A C 1
ATOM 1326 O O . GLY A 1 170 ? 15.812 2.535 3.378 1.00 86.00 170 GLY A O 1
ATOM 1327 N N . PRO A 1 171 ? 16.232 4.135 4.899 1.00 88.75 171 PRO A N 1
ATOM 1328 C CA . PRO A 1 171 ? 14.930 4.018 5.537 1.00 88.75 171 PRO A CA 1
ATOM 1329 C C . PRO A 1 171 ? 13.812 4.497 4.604 1.00 88.75 171 PRO A C 1
ATOM 1331 O O . PRO A 1 171 ? 13.905 5.551 3.978 1.00 88.75 171 PRO A O 1
ATOM 1334 N N . SER A 1 172 ? 12.711 3.748 4.572 1.00 92.94 172 SER A N 1
ATOM 1335 C CA . SER A 1 172 ? 11.459 4.166 3.939 1.00 92.94 172 SER A CA 1
ATOM 1336 C C . SER A 1 172 ? 10.290 4.010 4.906 1.00 92.94 172 SER A C 1
ATOM 1338 O O . SER A 1 172 ? 10.348 3.205 5.839 1.00 92.94 172 SER A O 1
ATOM 1340 N N . GLU A 1 173 ? 9.189 4.718 4.646 1.00 95.12 173 GLU A N 1
ATOM 1341 C CA . GLU A 1 173 ? 7.939 4.564 5.405 1.00 95.12 173 GLU A CA 1
ATOM 1342 C C . GLU A 1 173 ? 7.471 3.103 5.438 1.00 95.12 173 GLU A C 1
ATOM 1344 O O . GLU A 1 173 ? 6.957 2.629 6.447 1.00 95.12 173 GLU A O 1
ATOM 1349 N N . THR A 1 174 ? 7.705 2.357 4.352 1.00 94.75 174 THR A N 1
ATOM 1350 C CA . THR A 1 174 ? 7.331 0.939 4.261 1.00 94.75 174 THR A CA 1
ATOM 1351 C C . THR A 1 174 ? 8.206 0.059 5.137 1.00 94.75 174 THR A C 1
ATOM 1353 O O . THR A 1 174 ? 7.687 -0.856 5.772 1.00 94.75 174 THR A O 1
ATOM 1356 N N . ASN A 1 175 ? 9.507 0.343 5.224 1.00 92.12 175 ASN A N 1
ATOM 1357 C CA . ASN A 1 175 ? 10.394 -0.409 6.107 1.00 92.12 175 ASN A CA 1
ATOM 1358 C C . ASN A 1 175 ? 10.107 -0.100 7.581 1.00 92.12 175 ASN A C 1
ATOM 1360 O O . ASN A 1 175 ? 10.035 -1.031 8.374 1.00 92.12 175 ASN A O 1
ATOM 1364 N N . ALA A 1 176 ? 9.856 1.165 7.930 1.00 95.12 176 ALA A N 1
ATOM 1365 C CA . ALA A 1 176 ? 9.487 1.551 9.292 1.00 95.12 176 ALA A CA 1
ATOM 1366 C C . ALA A 1 176 ? 8.141 0.937 9.721 1.00 95.12 176 ALA A C 1
ATOM 1368 O O . ALA A 1 176 ? 8.025 0.379 10.811 1.00 95.12 176 ALA A O 1
ATOM 1369 N N . ALA A 1 177 ? 7.127 0.981 8.848 1.00 96.25 177 ALA A N 1
ATOM 1370 C CA . ALA A 1 177 ? 5.830 0.360 9.105 1.00 96.25 177 ALA A CA 1
ATOM 1371 C C . ALA A 1 177 ? 5.946 -1.161 9.266 1.00 96.25 177 ALA A C 1
ATOM 1373 O O . ALA A 1 177 ? 5.315 -1.736 10.150 1.00 96.25 177 ALA A O 1
ATOM 1374 N N . LEU A 1 178 ? 6.761 -1.809 8.433 1.00 92.81 178 LEU A N 1
ATOM 1375 C CA . LEU A 1 178 ? 7.024 -3.237 8.543 1.00 92.81 178 LEU A CA 1
ATOM 1376 C C . LEU A 1 178 ? 7.716 -3.588 9.862 1.00 92.81 178 LEU A C 1
ATOM 1378 O O . LEU A 1 178 ? 7.267 -4.500 10.552 1.00 92.81 178 LEU A O 1
ATOM 1382 N N . GLU A 1 179 ? 8.782 -2.869 10.216 1.00 91.25 179 GLU A N 1
ATOM 1383 C CA . GLU A 1 179 ? 9.502 -3.076 11.471 1.00 91.25 179 GLU A CA 1
ATOM 1384 C C . GLU A 1 179 ? 8.549 -2.961 12.663 1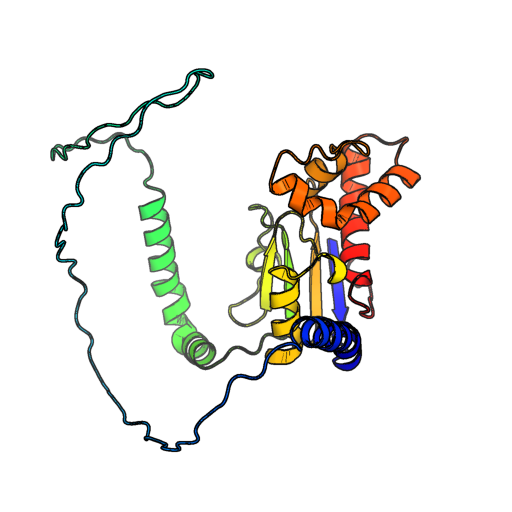.00 91.25 179 GLU A C 1
ATOM 1386 O O . GLU A 1 179 ? 8.506 -3.852 13.508 1.00 91.25 179 GLU A O 1
ATOM 1391 N N . PHE A 1 180 ? 7.720 -1.916 12.693 1.00 95.56 180 PHE A N 1
ATOM 1392 C CA . PHE A 1 180 ? 6.733 -1.717 13.749 1.00 95.56 180 PHE A CA 1
ATOM 1393 C C . PHE A 1 180 ? 5.679 -2.833 13.778 1.00 95.56 180 PHE A C 1
ATOM 1395 O O . PHE A 1 180 ? 5.364 -3.373 14.840 1.00 95.56 180 PHE A O 1
ATOM 1402 N N . ALA A 1 181 ? 5.153 -3.230 12.617 1.00 95.56 181 ALA A N 1
ATOM 1403 C CA . ALA A 1 181 ? 4.159 -4.294 12.526 1.00 95.56 181 ALA A CA 1
ATOM 1404 C C . ALA A 1 181 ? 4.698 -5.631 13.052 1.00 95.56 181 ALA A C 1
ATOM 1406 O O . ALA A 1 181 ? 4.001 -6.342 13.772 1.00 95.56 181 ALA A O 1
ATOM 1407 N N . VAL A 1 182 ? 5.940 -5.971 12.709 1.00 90.25 182 VAL A N 1
ATOM 1408 C CA . VAL A 1 182 ? 6.562 -7.246 13.082 1.00 90.25 182 VAL A CA 1
ATOM 1409 C C . VAL A 1 182 ? 7.066 -7.226 14.523 1.00 90.25 182 VAL A C 1
ATOM 1411 O O . VAL A 1 182 ? 6.779 -8.156 15.270 1.00 90.25 182 VAL A O 1
ATOM 1414 N N . ASN A 1 183 ? 7.808 -6.190 14.914 1.00 88.88 183 ASN A N 1
ATOM 1415 C CA . ASN A 1 183 ? 8.543 -6.166 16.181 1.00 88.88 183 ASN A CA 1
ATOM 1416 C C . ASN A 1 183 ? 7.743 -5.552 17.333 1.00 88.88 183 ASN A C 1
ATOM 1418 O O . ASN A 1 183 ? 8.071 -5.797 18.489 1.00 88.88 183 ASN A O 1
ATOM 1422 N N . THR A 1 184 ? 6.740 -4.718 17.043 1.00 93.81 184 THR A N 1
ATOM 1423 C CA . THR A 1 184 ? 5.923 -4.058 18.074 1.00 93.81 184 THR A CA 1
ATOM 1424 C C . THR A 1 184 ? 4.503 -4.604 18.116 1.00 93.81 184 THR A C 1
ATOM 1426 O O . THR A 1 184 ? 4.001 -4.891 19.197 1.00 93.81 184 THR A O 1
ATOM 1429 N N . LEU A 1 185 ? 3.846 -4.760 16.963 1.00 95.69 185 LEU A N 1
ATOM 1430 C CA . LEU A 1 185 ? 2.473 -5.284 16.904 1.00 95.69 185 LEU A CA 1
ATOM 1431 C C . LEU A 1 185 ? 2.405 -6.813 16.796 1.00 95.69 185 LEU A C 1
ATOM 1433 O O . LEU A 1 185 ? 1.321 -7.375 16.949 1.00 95.69 185 LEU A O 1
ATOM 1437 N N . GLU A 1 186 ? 3.538 -7.469 16.529 1.00 94.62 186 GLU A N 1
ATOM 1438 C CA . GLU A 1 186 ? 3.664 -8.925 16.399 1.00 94.62 186 GLU A CA 1
ATOM 1439 C C . GLU A 1 186 ? 2.644 -9.536 15.421 1.00 94.62 186 GLU A C 1
ATOM 1441 O O . GLU A 1 186 ? 2.029 -10.579 15.676 1.00 94.62 186 GLU A O 1
ATOM 1446 N N . VAL A 1 187 ? 2.450 -8.880 14.268 1.00 93.50 187 VAL A N 1
ATOM 1447 C CA . VAL A 1 187 ? 1.561 -9.394 13.218 1.00 93.50 187 VAL A CA 1
ATOM 1448 C C . VAL A 1 187 ? 2.016 -10.783 12.766 1.00 93.50 187 VAL A C 1
ATOM 1450 O O . VAL A 1 187 ? 3.203 -11.064 12.589 1.00 93.50 187 VAL A O 1
ATOM 1453 N N . GLN A 1 188 ? 1.054 -11.669 12.534 1.00 90.38 188 GLN A N 1
ATOM 1454 C CA . GLN A 1 188 ? 1.331 -13.065 12.188 1.00 90.38 188 GLN A CA 1
ATOM 1455 C C . GLN A 1 188 ? 1.557 -13.244 10.686 1.00 90.38 188 GLN A C 1
ATOM 1457 O O . GLN A 1 188 ? 2.289 -14.138 10.253 1.00 90.38 188 GLN A O 1
ATOM 1462 N N . ASN A 1 189 ? 0.919 -12.388 9.889 1.00 90.06 189 ASN A N 1
ATOM 1463 C CA . ASN A 1 189 ? 0.898 -12.484 8.440 1.00 90.06 189 ASN A CA 1
ATOM 1464 C C . ASN A 1 189 ? 1.129 -11.105 7.819 1.00 90.06 189 ASN A C 1
ATOM 1466 O O . ASN A 1 189 ? 0.571 -10.116 8.286 1.00 90.06 189 ASN A O 1
ATOM 1470 N N . ILE A 1 190 ? 1.898 -11.046 6.738 1.00 91.75 190 ILE A N 1
ATOM 1471 C CA . ILE A 1 190 ? 2.060 -9.847 5.913 1.00 91.75 190 ILE A CA 1
ATOM 1472 C C . ILE A 1 190 ? 1.489 -10.155 4.533 1.00 91.75 190 ILE A C 1
ATOM 1474 O O . ILE A 1 190 ? 1.746 -11.217 3.966 1.00 91.75 190 ILE A O 1
ATOM 1478 N N . LEU A 1 191 ? 0.694 -9.234 4.007 1.00 92.50 191 LEU A N 1
ATOM 1479 C CA . LEU A 1 191 ? 0.024 -9.353 2.729 1.00 92.50 191 LEU A CA 1
ATOM 1480 C C . LEU A 1 191 ? 0.495 -8.252 1.789 1.00 92.50 191 LEU A C 1
ATOM 1482 O O . LEU A 1 191 ? 0.286 -7.079 2.083 1.00 92.50 191 LEU A O 1
ATOM 1486 N N . VAL A 1 192 ? 1.079 -8.616 0.649 1.00 94.06 192 VAL A N 1
ATOM 1487 C CA . VAL A 1 192 ? 1.394 -7.656 -0.419 1.00 94.06 192 VAL A CA 1
ATOM 1488 C C . VAL A 1 192 ? 0.370 -7.823 -1.535 1.00 94.06 192 VAL A C 1
ATOM 1490 O O . VAL A 1 192 ? 0.243 -8.903 -2.120 1.00 94.06 192 VAL A O 1
ATOM 1493 N N . ILE A 1 193 ? -0.393 -6.763 -1.802 1.00 94.06 193 ILE A N 1
ATOM 1494 C CA . ILE A 1 193 ? -1.488 -6.767 -2.773 1.00 94.06 193 ILE A CA 1
ATOM 1495 C C . ILE A 1 193 ? -1.110 -5.891 -3.962 1.00 94.06 193 ILE A C 1
ATOM 1497 O O . ILE A 1 193 ? -1.047 -4.666 -3.848 1.00 94.06 193 ILE A O 1
ATOM 1501 N N . GLY A 1 194 ? -0.919 -6.537 -5.110 1.00 94.69 194 GLY A N 1
ATOM 1502 C CA . GLY A 1 194 ? -0.787 -5.869 -6.402 1.00 94.69 194 GLY A CA 1
ATOM 1503 C C . GLY A 1 194 ? -2.111 -5.855 -7.155 1.00 94.69 194 GLY A C 1
ATOM 1504 O O . GLY A 1 194 ? -2.998 -6.684 -6.912 1.00 94.69 194 GLY A O 1
ATOM 1505 N N . HIS A 1 195 ? -2.228 -4.941 -8.111 1.00 97.25 195 HIS A N 1
ATOM 1506 C CA . HIS A 1 195 ? -3.428 -4.762 -8.921 1.00 97.25 195 HIS A CA 1
ATOM 1507 C C . HIS A 1 195 ? -3.084 -4.545 -10.393 1.00 97.25 195 HIS A C 1
ATOM 1509 O O . HIS A 1 195 ? -1.956 -4.181 -10.715 1.00 97.25 195 HIS A O 1
ATOM 1515 N N . SER A 1 196 ? -4.075 -4.767 -11.257 1.00 97.12 196 SER A N 1
ATOM 1516 C CA . SER A 1 196 ? -3.967 -4.519 -12.690 1.00 97.12 196 SER A CA 1
ATOM 1517 C C . SER A 1 196 ? -3.978 -3.030 -13.022 1.00 97.12 196 SER A C 1
ATOM 1519 O O . SER A 1 196 ? -4.583 -2.223 -12.306 1.00 97.12 196 SER A O 1
ATOM 1521 N N . ASP A 1 197 ? -3.350 -2.693 -14.145 1.00 97.31 197 ASP A N 1
ATOM 1522 C CA . ASP A 1 197 ? -3.246 -1.341 -14.693 1.00 97.31 197 ASP A CA 1
ATOM 1523 C C . ASP A 1 197 ? -2.673 -0.358 -13.666 1.00 97.31 197 ASP A C 1
ATOM 1525 O O . ASP A 1 197 ? -3.215 0.726 -13.414 1.00 97.31 197 ASP A O 1
ATOM 1529 N N . CYS A 1 198 ? -1.582 -0.773 -13.019 1.00 98.31 198 CYS A N 1
ATOM 1530 C CA . CYS A 1 198 ? -0.918 0.011 -11.994 1.00 98.31 198 CYS A CA 1
ATOM 1531 C C . CYS A 1 198 ? -0.102 1.155 -12.603 1.00 98.31 198 CYS A C 1
ATOM 1533 O O . CYS A 1 198 ? 0.942 0.935 -13.219 1.00 98.31 198 CYS A O 1
ATOM 1535 N N . GLY A 1 199 ? -0.526 2.401 -12.362 1.00 97.94 199 GLY A N 1
ATOM 1536 C CA . GLY A 1 199 ? 0.160 3.591 -12.878 1.00 97.94 199 GLY A CA 1
ATOM 1537 C C . GLY A 1 199 ? 1.628 3.705 -12.442 1.00 97.94 199 GLY A C 1
ATOM 1538 O O . GLY A 1 199 ? 2.467 4.138 -13.227 1.00 97.94 199 GLY A O 1
ATOM 1539 N N . GLY A 1 200 ? 1.972 3.253 -11.230 1.00 97.50 200 GLY A N 1
ATOM 1540 C CA . GLY A 1 200 ? 3.364 3.236 -10.763 1.00 97.50 200 GLY A CA 1
ATOM 1541 C C . GLY A 1 200 ? 4.233 2.198 -11.485 1.00 97.50 200 GLY A C 1
ATOM 1542 O O . GLY A 1 200 ? 5.382 2.483 -11.813 1.00 97.50 200 GLY A O 1
ATOM 1543 N N . ILE A 1 201 ? 3.677 1.025 -11.810 1.00 97.88 201 ILE A N 1
ATOM 1544 C CA . ILE A 1 201 ? 4.377 0.017 -12.621 1.00 97.88 201 ILE A CA 1
ATOM 1545 C C . ILE A 1 201 ? 4.514 0.486 -14.070 1.00 97.88 201 ILE A C 1
ATOM 1547 O O . ILE A 1 201 ? 5.578 0.330 -14.662 1.00 97.88 201 ILE A O 1
ATOM 1551 N N . GLN A 1 202 ? 3.486 1.122 -14.634 1.00 97.56 202 GLN A N 1
ATOM 1552 C CA . GLN A 1 202 ? 3.584 1.727 -15.963 1.00 97.56 202 GLN A CA 1
ATOM 1553 C C . GLN A 1 202 ? 4.672 2.807 -16.010 1.00 97.56 202 GLN A C 1
ATOM 1555 O O . GLN A 1 202 ? 5.457 2.833 -16.957 1.00 97.56 202 GLN A O 1
ATOM 1560 N N . ALA A 1 203 ? 4.761 3.660 -14.982 1.00 95.94 203 ALA A N 1
ATOM 1561 C CA . ALA A 1 203 ? 5.832 4.646 -14.861 1.00 95.94 203 ALA A CA 1
ATOM 1562 C C . ALA A 1 203 ? 7.210 3.966 -14.838 1.00 95.94 203 ALA A C 1
ATOM 1564 O O . ALA A 1 203 ? 8.059 4.297 -15.660 1.00 95.94 203 ALA A O 1
ATOM 1565 N N . LEU A 1 204 ? 7.396 2.944 -13.993 1.00 95.50 204 LEU A N 1
ATOM 1566 C CA . LEU A 1 204 ? 8.628 2.150 -13.937 1.00 95.50 204 LEU A CA 1
ATOM 1567 C C . LEU A 1 204 ? 9.009 1.548 -15.297 1.00 95.50 204 LEU A C 1
ATOM 1569 O O . LEU A 1 204 ? 10.169 1.613 -15.705 1.00 95.50 204 LEU A O 1
ATOM 1573 N N . MET A 1 205 ? 8.048 0.948 -16.000 1.00 95.69 205 MET A N 1
ATOM 1574 C CA . MET A 1 205 ? 8.293 0.287 -17.284 1.00 95.69 205 MET A CA 1
ATOM 1575 C C . MET A 1 205 ? 8.632 1.280 -18.403 1.00 95.69 205 MET A C 1
ATOM 1577 O O . MET A 1 205 ? 9.393 0.919 -19.299 1.00 95.69 205 MET A O 1
ATOM 1581 N N . ARG A 1 206 ? 8.124 2.521 -18.335 1.00 93.69 206 ARG A N 1
ATOM 1582 C CA . ARG A 1 206 ? 8.431 3.605 -19.290 1.00 93.69 206 ARG A CA 1
ATOM 1583 C C . ARG A 1 206 ? 9.779 4.275 -19.061 1.00 93.69 206 ARG A C 1
ATOM 1585 O O . ARG A 1 206 ? 10.292 4.881 -19.997 1.00 93.69 206 ARG A O 1
ATOM 1592 N N . MET A 1 207 ? 10.341 4.192 -17.853 1.00 90.56 207 MET A N 1
ATOM 1593 C CA . MET A 1 207 ? 11.660 4.764 -17.577 1.00 90.56 207 MET A CA 1
ATOM 1594 C C . MET A 1 207 ? 12.689 4.211 -18.570 1.00 90.56 207 MET A C 1
ATOM 1596 O O . MET A 1 207 ? 12.666 3.019 -18.896 1.00 90.56 207 MET A O 1
ATOM 1600 N N . GLN A 1 208 ? 13.609 5.051 -19.028 1.00 84.75 208 GLN A N 1
ATOM 1601 C CA . GLN A 1 208 ? 14.760 4.583 -19.798 1.00 84.75 208 GLN A CA 1
ATOM 1602 C C . GLN A 1 208 ? 15.740 3.868 -18.853 1.00 84.75 208 GLN A C 1
ATOM 1604 O O . GLN A 1 208 ? 15.700 4.077 -17.639 1.00 84.75 208 GLN A O 1
ATOM 1609 N N . ASP A 1 209 ? 16.504 2.908 -19.378 1.00 75.00 209 ASP A N 1
ATOM 1610 C CA . ASP A 1 209 ? 17.461 2.136 -18.565 1.00 75.00 209 ASP A CA 1
ATOM 1611 C C . ASP A 1 209 ? 18.775 2.907 -18.381 1.00 75.00 209 ASP A C 1
ATOM 1613 O O . ASP A 1 209 ? 19.428 2.788 -17.344 1.00 75.00 209 ASP A O 1
ATOM 1617 N N . ASP A 1 210 ? 19.086 3.749 -19.362 1.00 65.81 210 ASP A N 1
ATOM 1618 C CA . ASP A 1 210 ? 20.179 4.698 -19.341 1.00 65.81 210 ASP A CA 1
ATOM 1619 C C . ASP A 1 210 ? 19.646 6.054 -18.866 1.00 65.81 210 ASP A C 1
ATOM 1621 O O . ASP A 1 210 ? 18.498 6.410 -19.125 1.00 65.81 210 ASP A O 1
ATOM 1625 N N . VAL A 1 211 ? 20.513 6.830 -18.229 1.00 56.56 211 VAL A N 1
ATOM 1626 C CA . VAL A 1 211 ? 20.300 8.190 -17.719 1.00 56.56 211 VAL A CA 1
ATOM 1627 C C . VAL A 1 211 ? 19.829 8.281 -16.259 1.00 56.56 211 VAL A C 1
ATOM 1629 O O . VAL A 1 211 ? 18.729 7.909 -15.855 1.00 56.56 211 VAL A O 1
ATOM 1632 N N . ASP A 1 212 ? 20.679 8.955 -15.484 1.00 56.25 212 ASP A N 1
ATOM 1633 C CA . ASP A 1 212 ? 20.434 9.559 -14.170 1.00 56.25 212 ASP A CA 1
ATOM 1634 C C . ASP A 1 212 ? 19.390 10.706 -14.227 1.00 56.25 212 ASP A C 1
ATOM 1636 O O . ASP A 1 212 ? 19.331 11.574 -13.359 1.00 56.25 212 ASP A O 1
ATOM 1640 N N . SER A 1 213 ? 18.533 10.732 -15.255 1.00 58.31 213 SER A N 1
ATOM 1641 C CA . SER A 1 213 ? 17.486 11.729 -15.482 1.00 58.31 213 SER A CA 1
ATOM 1642 C C . SER A 1 213 ? 16.229 11.337 -14.725 1.00 58.31 213 SER A C 1
ATOM 1644 O O . SER A 1 213 ? 15.145 11.238 -15.298 1.00 58.31 213 SER A O 1
ATOM 1646 N N . ARG A 1 214 ? 16.374 11.074 -13.429 1.00 68.44 214 ARG A N 1
ATOM 1647 C CA . ARG A 1 214 ? 15.226 10.946 -12.536 1.00 68.44 214 ARG A CA 1
ATOM 1648 C C . ARG A 1 214 ? 14.666 12.349 -12.363 1.00 68.44 214 ARG A C 1
ATOM 1650 O O . ARG A 1 214 ? 15.196 13.155 -11.603 1.00 68.44 214 ARG A O 1
ATOM 1657 N N . GLN A 1 215 ? 13.641 12.661 -13.141 1.00 74.06 215 GLN A N 1
ATOM 1658 C CA . GLN A 1 215 ? 13.065 13.998 -13.230 1.00 74.06 215 GLN A CA 1
ATOM 1659 C C . GLN A 1 215 ? 11.950 14.195 -12.199 1.00 74.06 215 GLN A C 1
ATOM 1661 O O . GLN A 1 215 ? 11.580 15.329 -11.905 1.00 74.06 215 GLN A O 1
ATOM 1666 N N . SER A 1 216 ? 11.427 13.107 -11.617 1.00 87.81 216 SER A N 1
ATOM 1667 C CA . SER A 1 216 ? 10.328 13.163 -10.650 1.00 87.81 216 SER A CA 1
ATOM 1668 C C . SER A 1 216 ? 10.549 12.329 -9.385 1.00 87.81 216 SER A C 1
ATOM 1670 O O . SER A 1 216 ? 11.276 11.334 -9.359 1.00 87.81 216 SER A O 1
ATOM 1672 N N . LEU A 1 217 ? 9.840 12.707 -8.316 1.00 91.75 217 LEU A N 1
ATOM 1673 C CA . LEU A 1 217 ? 9.763 11.919 -7.080 1.00 91.75 217 LEU A CA 1
ATOM 1674 C C . LEU A 1 217 ? 9.171 10.524 -7.328 1.00 91.75 217 LEU A C 1
ATOM 1676 O O . LEU A 1 217 ? 9.599 9.559 -6.702 1.00 91.75 217 LEU A O 1
ATOM 1680 N N . THR A 1 218 ? 8.232 10.403 -8.271 1.00 92.19 218 THR A N 1
ATOM 1681 C CA . THR A 1 218 ? 7.645 9.115 -8.657 1.00 92.19 218 THR A CA 1
ATOM 1682 C C . THR A 1 218 ? 8.697 8.186 -9.247 1.00 92.19 218 THR A C 1
ATOM 1684 O O . THR A 1 218 ? 8.774 7.037 -8.831 1.00 92.19 218 THR A O 1
ATOM 1687 N N . GLU A 1 219 ? 9.537 8.668 -10.164 1.00 91.38 219 GLU A N 1
ATOM 1688 C CA . GLU A 1 219 ? 10.633 7.877 -10.746 1.00 91.38 219 GLU A CA 1
ATOM 1689 C C . GLU A 1 219 ? 11.659 7.468 -9.685 1.00 91.38 219 GLU A C 1
ATOM 1691 O O . GLU A 1 219 ? 12.038 6.299 -9.612 1.00 91.38 219 GLU A O 1
ATOM 1696 N N . ASN A 1 220 ? 12.037 8.403 -8.804 1.00 91.44 220 ASN A N 1
ATOM 1697 C CA . ASN A 1 220 ? 12.905 8.127 -7.655 1.00 91.44 220 ASN A CA 1
ATOM 1698 C C . ASN A 1 220 ? 12.324 7.068 -6.708 1.00 91.44 220 ASN A C 1
ATOM 1700 O O . ASN A 1 220 ? 13.076 6.336 -6.070 1.00 91.44 220 ASN A O 1
ATOM 1704 N N . TRP A 1 221 ? 10.999 6.972 -6.613 1.00 94.31 221 TRP A N 1
ATOM 1705 C CA . TRP A 1 221 ? 10.334 5.953 -5.815 1.00 94.31 221 TRP A CA 1
ATOM 1706 C C . TRP A 1 221 ? 10.260 4.607 -6.540 1.00 94.31 221 TRP A C 1
ATOM 1708 O O . TRP A 1 221 ? 10.698 3.587 -6.005 1.00 94.31 221 TRP A O 1
ATOM 1718 N N . VAL A 1 222 ? 9.721 4.570 -7.761 1.00 94.50 222 VAL A N 1
ATOM 1719 C CA . VAL A 1 222 ? 9.435 3.297 -8.442 1.00 94.50 222 VAL A CA 1
ATOM 1720 C C . VAL A 1 222 ? 10.702 2.560 -8.875 1.00 94.50 222 VAL A C 1
ATOM 1722 O O . VAL A 1 222 ? 10.674 1.337 -9.008 1.00 94.50 222 VAL A O 1
ATOM 1725 N N . VAL A 1 223 ? 11.843 3.254 -8.986 1.00 92.31 223 VAL A N 1
ATOM 1726 C CA . VAL A 1 223 ? 13.160 2.641 -9.243 1.00 92.31 223 VAL A CA 1
ATOM 1727 C C . VAL A 1 223 ? 13.562 1.602 -8.187 1.00 92.31 223 VAL A C 1
ATOM 1729 O O . VAL A 1 223 ? 14.374 0.723 -8.475 1.00 92.31 223 VAL A O 1
ATOM 1732 N N . ASN A 1 224 ? 12.950 1.617 -6.995 1.00 92.00 224 ASN A N 1
ATOM 1733 C CA . ASN A 1 224 ? 13.114 0.552 -6.000 1.00 92.00 224 ASN A CA 1
ATOM 1734 C C . ASN A 1 224 ? 12.739 -0.840 -6.548 1.00 92.00 224 ASN A C 1
ATOM 1736 O O . ASN A 1 224 ? 13.236 -1.850 -6.057 1.00 92.00 224 ASN A O 1
ATOM 1740 N N . ALA A 1 225 ? 11.924 -0.907 -7.606 1.00 93.12 225 ALA A N 1
ATOM 1741 C CA . ALA A 1 225 ? 11.567 -2.130 -8.318 1.00 93.12 225 ALA A CA 1
ATOM 1742 C C . ALA A 1 225 ? 12.334 -2.332 -9.643 1.00 93.12 225 ALA A C 1
ATOM 1744 O O . ALA A 1 225 ? 11.934 -3.152 -10.472 1.00 93.12 225 ALA A O 1
ATOM 1745 N N . LYS A 1 226 ? 13.474 -1.654 -9.859 1.00 92.25 226 LYS A N 1
ATOM 1746 C CA . LYS A 1 226 ? 14.285 -1.796 -11.088 1.00 92.25 226 LYS A CA 1
ATOM 1747 C C . LYS A 1 226 ? 14.642 -3.248 -11.419 1.00 92.25 226 LYS A C 1
ATOM 1749 O O . LYS A 1 226 ? 14.619 -3.641 -12.579 1.00 92.25 226 LYS A O 1
ATOM 1754 N N . VAL A 1 227 ? 14.906 -4.077 -10.406 1.00 91.50 227 VAL A N 1
ATOM 1755 C CA . VAL A 1 227 ? 15.242 -5.496 -10.609 1.00 91.50 227 VAL A CA 1
ATOM 1756 C C . VAL A 1 227 ? 14.048 -6.270 -11.185 1.00 91.50 227 VAL A C 1
ATOM 1758 O O . VAL A 1 227 ? 14.222 -7.110 -12.069 1.00 91.50 227 VAL A O 1
ATOM 1761 N N . ALA A 1 228 ? 12.827 -5.940 -10.752 1.00 93.75 228 ALA A N 1
ATOM 1762 C CA . ALA A 1 228 ? 11.602 -6.510 -11.304 1.00 93.75 228 ALA A CA 1
ATOM 1763 C C . ALA A 1 228 ? 11.387 -6.091 -12.763 1.00 93.75 228 ALA A C 1
ATOM 1765 O O . ALA A 1 228 ? 11.065 -6.936 -13.600 1.00 93.75 228 ALA A O 1
ATOM 1766 N N . LYS A 1 229 ? 11.648 -4.818 -13.089 1.00 94.62 229 LYS A N 1
ATOM 1767 C CA . LYS A 1 229 ? 11.632 -4.310 -14.468 1.00 94.62 229 LYS A CA 1
ATOM 1768 C C . LYS A 1 229 ? 12.627 -5.056 -15.358 1.00 94.62 229 LYS A C 1
ATOM 1770 O O . LYS A 1 229 ? 12.230 -5.544 -16.412 1.00 94.62 229 LYS A O 1
ATOM 1775 N N . PHE A 1 230 ? 13.889 -5.184 -14.937 1.00 94.06 230 PHE A N 1
ATOM 1776 C CA . PHE A 1 230 ? 14.917 -5.876 -15.722 1.00 94.06 230 PHE A CA 1
ATOM 1777 C C . PHE A 1 230 ? 14.551 -7.336 -15.988 1.00 94.06 230 PHE A C 1
ATOM 1779 O O . PHE A 1 230 ? 14.600 -7.774 -17.137 1.00 94.06 230 PHE A O 1
ATOM 1786 N N . ARG A 1 231 ? 14.104 -8.074 -14.959 1.00 94.38 231 ARG A N 1
ATOM 1787 C CA . ARG A 1 231 ? 13.612 -9.448 -15.153 1.00 94.38 231 ARG A CA 1
ATOM 1788 C C . ARG A 1 231 ? 12.434 -9.486 -16.114 1.00 94.38 231 ARG A C 1
ATOM 1790 O O . ARG A 1 231 ? 12.427 -10.298 -17.029 1.00 94.38 231 ARG A O 1
ATOM 1797 N N . THR A 1 232 ? 11.467 -8.591 -15.943 1.00 95.44 232 THR A N 1
ATOM 1798 C CA . THR A 1 232 ? 10.292 -8.544 -16.814 1.00 95.44 232 THR A CA 1
ATOM 1799 C C . THR A 1 232 ? 10.686 -8.308 -18.267 1.00 95.44 232 THR A C 1
ATOM 1801 O O . THR A 1 232 ? 10.268 -9.078 -19.130 1.00 95.44 232 THR A O 1
ATOM 1804 N N . LYS A 1 233 ? 11.530 -7.308 -18.550 1.00 94.81 233 LYS A N 1
ATOM 1805 C CA . LYS A 1 233 ? 12.014 -7.027 -19.909 1.00 94.81 233 LYS A CA 1
ATOM 1806 C C . LYS A 1 233 ? 12.713 -8.241 -20.522 1.00 94.81 233 LYS A C 1
ATOM 1808 O O . LYS A 1 233 ? 12.423 -8.572 -21.665 1.00 94.81 233 LYS A O 1
ATOM 1813 N N . ALA A 1 234 ? 13.545 -8.951 -19.758 1.00 94.62 234 ALA A N 1
ATOM 1814 C CA . ALA A 1 234 ? 14.239 -10.142 -20.248 1.00 94.62 234 ALA A CA 1
ATOM 1815 C C . ALA A 1 234 ? 13.280 -11.243 -20.748 1.00 94.62 234 ALA A C 1
ATOM 1817 O O . ALA A 1 234 ? 13.560 -11.876 -21.761 1.00 94.62 234 ALA A O 1
ATOM 1818 N N . TYR A 1 235 ? 12.134 -11.444 -20.087 1.00 94.31 235 TYR A N 1
ATOM 1819 C CA . TYR A 1 235 ? 11.152 -12.467 -20.481 1.00 94.31 235 TYR A CA 1
ATOM 1820 C C . TYR A 1 235 ? 10.086 -11.971 -21.463 1.00 94.31 235 TYR A C 1
ATOM 1822 O O . TYR A 1 235 ? 9.515 -12.767 -22.205 1.00 94.31 235 TYR A O 1
ATOM 1830 N N . THR A 1 236 ? 9.781 -10.673 -21.460 1.00 95.50 236 THR A N 1
ATOM 1831 C CA . THR A 1 236 ? 8.589 -10.123 -22.129 1.00 95.50 236 THR A CA 1
ATOM 1832 C C . THR A 1 236 ? 8.893 -9.071 -23.191 1.00 95.50 236 THR A C 1
ATOM 1834 O O . THR A 1 236 ? 7.962 -8.465 -23.706 1.00 95.50 236 THR A O 1
ATOM 1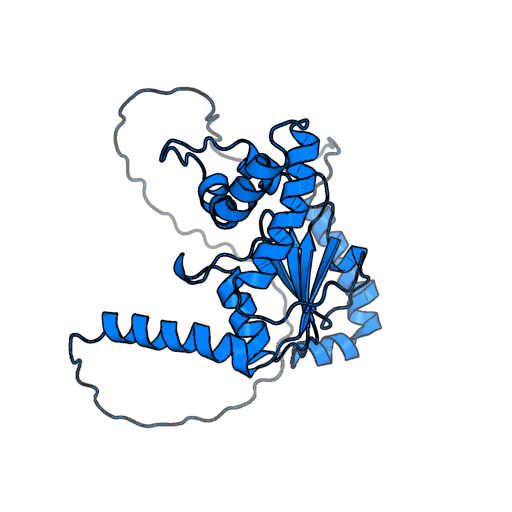837 N N . ALA A 1 237 ? 10.159 -8.880 -23.585 1.00 93.50 237 ALA A N 1
ATOM 1838 C CA . ALA A 1 237 ? 10.547 -7.897 -24.607 1.00 93.50 237 ALA A CA 1
ATOM 1839 C C . ALA A 1 237 ? 9.774 -8.025 -25.935 1.00 93.50 237 ALA A C 1
ATOM 1841 O O . ALA A 1 237 ? 9.570 -7.030 -26.623 1.00 93.50 237 ALA A O 1
ATOM 1842 N N . HIS A 1 238 ? 9.330 -9.235 -26.284 1.00 96.12 238 HIS A N 1
ATOM 1843 C CA . HIS A 1 238 ? 8.565 -9.526 -27.500 1.00 96.12 238 HIS A CA 1
ATOM 1844 C C . HIS A 1 238 ? 7.058 -9.227 -27.378 1.00 96.12 238 HIS A C 1
ATOM 1846 O O . HIS A 1 238 ? 6.334 -9.304 -28.368 1.00 96.12 238 HIS A O 1
ATOM 1852 N N . LEU A 1 239 ? 6.566 -8.932 -26.174 1.00 97.31 239 LEU A N 1
ATOM 1853 C CA . LEU A 1 239 ? 5.153 -8.679 -25.901 1.00 97.31 239 LEU A CA 1
ATOM 1854 C C . LEU A 1 239 ? 4.825 -7.186 -25.980 1.00 97.31 239 LEU A C 1
ATOM 1856 O O . LEU A 1 239 ? 5.699 -6.326 -25.866 1.00 97.31 239 LEU A O 1
ATOM 1860 N N . SER A 1 240 ? 3.534 -6.873 -26.109 1.00 97.75 240 SER A N 1
ATOM 1861 C CA . SER A 1 240 ? 3.048 -5.489 -26.044 1.00 97.75 240 SER A CA 1
ATOM 1862 C C . SER A 1 240 ? 3.357 -4.838 -24.692 1.00 97.75 240 SER A C 1
ATOM 1864 O O . SER A 1 240 ? 3.443 -5.516 -23.666 1.00 97.75 240 SER A O 1
ATOM 1866 N N . PHE A 1 241 ? 3.463 -3.508 -24.669 1.00 97.06 241 PHE A N 1
ATOM 1867 C CA . PHE A 1 241 ? 3.765 -2.753 -23.449 1.00 97.06 241 PHE A CA 1
ATOM 1868 C C . PHE A 1 241 ? 2.814 -3.083 -22.282 1.00 97.06 241 PHE A C 1
ATOM 1870 O O . PHE A 1 241 ? 3.264 -3.275 -21.152 1.00 97.06 241 PHE A O 1
ATOM 1877 N N . ASP A 1 242 ? 1.516 -3.236 -22.552 1.00 97.19 242 ASP A N 1
ATOM 1878 C CA . ASP A 1 242 ? 0.523 -3.577 -21.527 1.00 97.19 242 ASP A CA 1
ATOM 1879 C C . ASP A 1 242 ? 0.741 -4.983 -20.957 1.00 97.19 242 ASP A C 1
ATOM 1881 O O . ASP A 1 242 ? 0.629 -5.200 -19.750 1.00 97.19 242 ASP A O 1
ATOM 1885 N N . GLN A 1 243 ? 1.100 -5.952 -21.805 1.00 97.38 243 GLN A N 1
ATOM 1886 C CA . GLN A 1 243 ? 1.443 -7.303 -21.356 1.00 97.38 243 GLN A CA 1
ATOM 1887 C C . GLN A 1 243 ? 2.726 -7.308 -20.520 1.00 97.38 243 GLN A C 1
ATOM 1889 O O . GLN A 1 243 ? 2.781 -8.004 -19.504 1.00 97.38 243 GLN A O 1
ATOM 1894 N N . GLN A 1 244 ? 3.726 -6.504 -20.895 1.00 97.62 244 GLN A N 1
ATOM 1895 C CA . GLN A 1 244 ? 4.932 -6.319 -20.086 1.00 97.62 244 GLN A CA 1
ATOM 1896 C C . GLN A 1 244 ? 4.585 -5.711 -18.719 1.00 97.62 244 GLN A C 1
ATOM 1898 O O . GLN A 1 244 ? 5.050 -6.206 -17.695 1.00 97.62 244 GLN A O 1
ATOM 1903 N N . CYS A 1 245 ? 3.715 -4.696 -18.667 1.00 97.75 245 CYS A N 1
ATOM 1904 C CA . CYS A 1 245 ? 3.262 -4.101 -17.407 1.00 97.75 245 CYS A CA 1
ATOM 1905 C C . CYS A 1 245 ? 2.532 -5.115 -16.522 1.00 97.75 245 CYS A C 1
ATOM 1907 O O . CYS A 1 245 ? 2.892 -5.264 -15.356 1.00 97.75 245 CYS A O 1
ATOM 1909 N N . ARG A 1 246 ? 1.584 -5.879 -17.080 1.00 96.88 246 ARG A N 1
ATOM 1910 C CA . ARG A 1 246 ? 0.865 -6.940 -16.351 1.00 96.88 246 ARG A CA 1
ATOM 1911 C C . ARG A 1 246 ? 1.795 -8.020 -15.812 1.00 96.88 24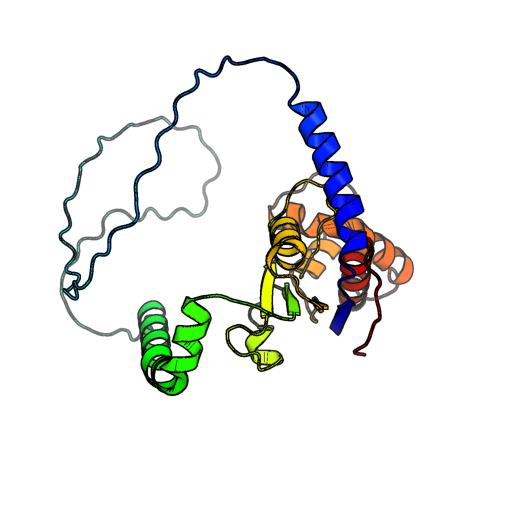6 ARG A C 1
ATOM 1913 O O . ARG A 1 246 ? 1.550 -8.575 -14.744 1.00 96.88 246 ARG A O 1
ATOM 1920 N N . HIS A 1 247 ? 2.858 -8.343 -16.543 1.00 96.69 247 HIS A N 1
ATOM 1921 C CA . HIS A 1 247 ? 3.880 -9.258 -16.050 1.00 96.69 247 HIS A CA 1
ATOM 1922 C C . HIS A 1 247 ? 4.687 -8.618 -14.911 1.00 96.69 247 HIS A C 1
ATOM 1924 O O . HIS A 1 247 ? 4.865 -9.235 -13.862 1.00 96.69 247 HIS A O 1
ATOM 1930 N N . CYS A 1 248 ? 5.100 -7.359 -15.070 1.00 96.88 248 CYS A N 1
ATOM 1931 C CA . CYS A 1 248 ? 5.859 -6.621 -14.062 1.00 96.88 248 CYS A CA 1
ATOM 1932 C C . CYS A 1 248 ? 5.080 -6.456 -12.748 1.00 96.88 248 CYS A C 1
ATOM 1934 O O . CYS A 1 248 ? 5.664 -6.599 -11.675 1.00 96.88 248 CYS A O 1
ATOM 1936 N N . GLU A 1 249 ? 3.761 -6.243 -12.810 1.00 97.00 249 GLU A N 1
ATOM 1937 C CA . GLU A 1 249 ? 2.866 -6.208 -11.642 1.00 97.00 249 GLU A CA 1
ATOM 1938 C C . GLU A 1 249 ? 2.982 -7.483 -10.791 1.00 97.00 249 GLU A C 1
ATOM 1940 O O . GLU A 1 249 ? 2.974 -7.404 -9.564 1.00 97.00 249 GLU A O 1
ATOM 1945 N N . LYS A 1 250 ? 3.148 -8.655 -11.423 1.00 94.25 250 LYS A N 1
ATOM 1946 C CA . LYS A 1 250 ? 3.358 -9.942 -10.736 1.00 94.25 250 LYS A CA 1
ATOM 1947 C C . LYS A 1 250 ? 4.767 -10.061 -10.182 1.00 94.25 250 LYS A C 1
ATOM 1949 O O . LYS A 1 250 ? 4.952 -10.361 -9.006 1.00 94.25 250 LYS A O 1
ATOM 1954 N N . VAL A 1 251 ? 5.760 -9.786 -11.025 1.00 93.56 251 VAL A N 1
ATOM 1955 C CA . VAL A 1 251 ? 7.177 -9.919 -10.668 1.00 93.56 251 VAL A CA 1
ATOM 1956 C C . VAL A 1 251 ? 7.530 -9.008 -9.489 1.00 93.56 251 VAL A C 1
ATOM 1958 O O . VAL A 1 251 ? 8.255 -9.426 -8.587 1.00 93.56 251 VAL A O 1
ATOM 1961 N N . CYS A 1 252 ? 6.972 -7.794 -9.431 1.00 92.25 252 CYS A N 1
ATOM 1962 C CA . CYS A 1 252 ? 7.167 -6.879 -8.306 1.00 92.25 252 CYS A CA 1
ATOM 1963 C C . CYS A 1 252 ? 6.699 -7.467 -6.968 1.00 92.25 252 CYS A C 1
ATOM 1965 O O . CYS A 1 252 ? 7.363 -7.246 -5.956 1.00 92.25 252 CYS A O 1
ATOM 1967 N N . LEU A 1 253 ? 5.612 -8.245 -6.950 1.00 89.56 253 LEU A N 1
ATOM 1968 C CA . LEU A 1 253 ? 5.131 -8.901 -5.730 1.00 89.56 253 LEU A CA 1
ATOM 1969 C C . LEU A 1 253 ? 6.123 -9.954 -5.246 1.00 89.56 253 LEU A C 1
ATOM 1971 O O . LEU A 1 253 ? 6.454 -9.996 -4.063 1.00 89.56 253 LEU A O 1
ATOM 1975 N N . GLU A 1 254 ? 6.680 -10.744 -6.162 1.00 85.50 254 GLU A N 1
ATOM 1976 C CA . GLU A 1 254 ? 7.708 -11.714 -5.798 1.00 85.50 254 GLU A CA 1
ATOM 1977 C C . GLU A 1 254 ? 8.944 -11.035 -5.196 1.00 85.50 254 GLU A C 1
ATOM 1979 O O . GLU A 1 254 ? 9.482 -11.505 -4.197 1.00 85.50 254 GLU A O 1
ATOM 1984 N N . PHE A 1 255 ? 9.396 -9.913 -5.761 1.00 83.06 255 PHE A N 1
ATOM 1985 C CA . PHE A 1 255 ? 10.533 -9.171 -5.208 1.00 83.06 255 PHE A CA 1
ATOM 1986 C C . PHE A 1 255 ? 10.228 -8.529 -3.861 1.00 83.06 255 PHE A C 1
ATOM 1988 O O . PHE A 1 255 ? 11.050 -8.635 -2.953 1.00 83.06 255 PHE A O 1
ATOM 1995 N N . ALA A 1 256 ? 9.048 -7.927 -3.705 1.00 79.44 256 ALA A N 1
ATOM 1996 C CA . ALA A 1 256 ? 8.612 -7.368 -2.430 1.00 79.44 256 ALA A CA 1
ATOM 1997 C C . ALA A 1 256 ? 8.661 -8.419 -1.310 1.00 79.44 256 ALA A C 1
ATOM 1999 O O . ALA A 1 256 ? 9.036 -8.114 -0.181 1.00 79.44 256 ALA A O 1
ATOM 2000 N N . THR A 1 257 ? 8.345 -9.669 -1.649 1.00 72.25 257 THR A N 1
ATOM 2001 C CA . THR A 1 257 ? 8.377 -10.784 -0.703 1.00 72.25 257 THR A CA 1
ATOM 2002 C C . THR A 1 257 ? 9.778 -11.383 -0.476 1.00 72.25 257 THR A C 1
ATOM 2004 O O . THR A 1 257 ? 10.098 -11.774 0.645 1.00 72.25 257 THR A O 1
ATOM 2007 N N . ARG A 1 258 ? 10.654 -11.406 -1.497 1.00 69.62 258 ARG A N 1
ATOM 2008 C CA . ARG A 1 258 ? 12.029 -11.949 -1.407 1.00 69.62 258 ARG A CA 1
ATOM 2009 C C . ARG A 1 258 ? 13.022 -10.995 -0.739 1.00 69.62 258 ARG A C 1
ATOM 2011 O O . ARG A 1 258 ? 13.885 -11.456 0.002 1.00 69.62 258 ARG A O 1
ATOM 2018 N N . ASN A 1 259 ? 12.891 -9.687 -0.967 1.00 59.28 259 ASN A N 1
ATOM 2019 C CA . ASN A 1 259 ? 13.819 -8.664 -0.460 1.00 59.28 259 ASN A CA 1
ATOM 2020 C C . ASN A 1 259 ? 13.851 -8.563 1.075 1.00 59.28 259 ASN A C 1
ATOM 2022 O O . ASN A 1 259 ? 14.718 -7.891 1.622 1.00 59.28 259 ASN A O 1
ATOM 2026 N N . GLN A 1 260 ? 12.917 -9.208 1.777 1.00 54.97 260 GLN A N 1
ATOM 2027 C CA . GLN A 1 260 ? 12.831 -9.148 3.233 1.00 54.97 260 GLN A CA 1
ATOM 2028 C C . GLN A 1 260 ? 13.394 -10.382 3.960 1.00 54.97 260 GLN A C 1
ATOM 2030 O O . GLN A 1 260 ? 13.278 -10.458 5.182 1.00 54.97 260 GLN A O 1
ATOM 2035 N N . CYS A 1 261 ? 14.008 -11.344 3.256 1.00 47.84 261 CYS A N 1
ATOM 2036 C CA . CYS A 1 261 ? 14.438 -12.620 3.852 1.00 47.84 261 CYS A CA 1
ATOM 2037 C C . CYS A 1 261 ? 13.291 -13.313 4.617 1.00 47.84 261 CYS A C 1
ATOM 2039 O O . CYS A 1 261 ? 13.488 -13.830 5.719 1.00 47.84 261 CYS A O 1
ATOM 2041 N N . ILE A 1 262 ? 12.071 -13.293 4.067 1.00 47.97 262 ILE A N 1
ATOM 2042 C CA . ILE A 1 262 ? 10.898 -13.907 4.698 1.00 47.97 262 ILE A CA 1
ATOM 2043 C C . ILE A 1 262 ? 10.380 -15.043 3.822 1.00 47.97 262 ILE A C 1
ATOM 2045 O O . ILE A 1 262 ? 10.344 -14.948 2.601 1.00 47.97 262 ILE A O 1
ATOM 2049 N N . ASP A 1 263 ? 10.007 -16.136 4.478 1.00 42.25 263 ASP A N 1
ATOM 2050 C CA . ASP A 1 263 ? 9.474 -17.356 3.882 1.00 42.25 263 ASP A CA 1
ATOM 2051 C C . ASP A 1 263 ? 8.136 -17.055 3.181 1.00 42.25 263 ASP A C 1
ATOM 2053 O O . ASP A 1 263 ? 7.175 -16.594 3.809 1.00 42.25 263 ASP A O 1
ATOM 2057 N N . THR A 1 264 ? 8.080 -17.278 1.869 1.00 45.78 264 THR A N 1
ATOM 2058 C CA . THR A 1 264 ? 6.906 -16.964 1.043 1.00 45.78 264 THR A CA 1
ATOM 2059 C C . THR A 1 264 ? 6.149 -18.233 0.717 1.00 45.78 264 THR A C 1
ATOM 2061 O O . THR A 1 264 ? 6.738 -19.248 0.361 1.00 45.78 264 THR A O 1
ATOM 2064 N N . ASN A 1 265 ? 4.823 -18.183 0.818 1.00 45.53 265 ASN A N 1
ATOM 2065 C CA . ASN A 1 265 ? 3.967 -19.222 0.266 1.00 45.53 265 ASN A CA 1
ATOM 2066 C C . ASN A 1 265 ? 2.864 -18.520 -0.543 1.00 45.53 265 ASN A C 1
ATOM 2068 O O . ASN A 1 265 ? 2.003 -17.875 0.063 1.00 45.53 265 ASN A O 1
ATOM 2072 N N . PRO A 1 266 ? 2.894 -18.562 -1.887 1.00 46.44 266 PRO A N 1
ATOM 2073 C CA . PRO A 1 266 ? 1.818 -18.005 -2.696 1.00 46.44 266 PRO A CA 1
ATOM 2074 C C . PRO A 1 266 ? 0.550 -18.838 -2.460 1.00 46.44 266 PRO A C 1
ATOM 2076 O O . PRO A 1 266 ? 0.453 -19.975 -2.907 1.00 46.44 266 PRO A O 1
ATOM 2079 N N . ARG A 1 267 ? -0.408 -18.294 -1.698 1.00 48.00 267 ARG A N 1
ATOM 2080 C CA . ARG A 1 267 ? -1.632 -19.018 -1.299 1.00 48.00 267 ARG A CA 1
ATOM 2081 C C . ARG A 1 267 ? -2.894 -18.609 -2.053 1.00 48.00 267 ARG A C 1
ATOM 2083 O O . ARG A 1 267 ? -3.919 -19.256 -1.875 1.00 48.00 267 ARG A O 1
ATOM 2090 N N . PHE A 1 268 ? -2.835 -17.566 -2.877 1.00 42.50 268 PHE A N 1
ATOM 2091 C CA . PHE A 1 268 ? -4.003 -17.042 -3.581 1.00 42.50 268 PHE A CA 1
ATOM 2092 C C . PHE A 1 268 ? -3.648 -16.798 -5.054 1.00 42.50 268 PHE A C 1
ATOM 2094 O O . PHE A 1 268 ? -2.986 -15.808 -5.373 1.00 42.50 268 PHE A O 1
ATOM 2101 N N . ASN A 1 269 ? -4.049 -17.743 -5.913 1.00 36.56 269 ASN A N 1
ATOM 2102 C CA . ASN A 1 269 ? -3.997 -17.634 -7.376 1.00 36.56 269 ASN A CA 1
ATOM 2103 C C . ASN A 1 269 ? -5.260 -16.953 -7.897 1.00 36.56 269 ASN A C 1
ATOM 2105 O O . ASN A 1 269 ? -6.354 -17.409 -7.502 1.00 36.56 269 ASN A O 1
#

Foldseek 3Di:
DKWKFFDPLPQLCVVVVVVVVVVVVVPPDDDDDDDDDDDDDDDDDDDDDDDDDDDDDDDDDDDDDDDDDDDDDDDDDPDDPDDDDDDDDDDPDDPPVVVVVVVVVVCCVPVPCVVCVVVVVVVVVHAQAQEEEQEAPDPVCDPCVVVVDDPRHYQYDHYQLSAAFQCVVPDDPNVVSVCCCCVPNVHRMYMRDFDAPRPLLLVLLPDDPDDPPPVDPSNVPSCSLVVLNVVLCVVDVVDDSRVSSVSSSVSRVVCRQVSSSTDIDGPDD

Secondary structure (DSSP, 8-state):
-EEEEE--HHHHHHHHHHHHHHHHHHS-----PPPP----------------------PPP-----------------------------------HHHHHHHHHHHHIIIIITTTHHHHHHHHH----SEEEEEE--TT--HHHHTTPPTTSEEEEEEGGG----GGG---HHHHHHHHHHHTS--SEEEEE--SS-HHHHHHHHS-SS-----SHHHHHHGGGHHHHHHHHHHHTTS-HHHHHHHHHHHHHHHHHHTTT--EEEEE-

Organism: Citrus sinensis (NCBI:txid2711)

Sequence (269 aa):
MVYSIRSKSRSIISSMAALKTSVESTFASSPINRPAGSKTMKLEKIRDAQQGFTPVLKRRSFSKLETSSSSTAAALTRDRTSYKVQDGAKSCGGLDYFEEMKQRFLSFKKNKYFEELEHFQNLAKAQSPKFMVIACADSRVCPSYILGLQPGETFMIRNVANLVPPLENGPSETNAALEFAVNTLEVQNILVIGHSDCGGIQALMRMQDDVDSRQSLTENWVVNAKVAKFRTKAYTAHLSFDQQCRHCEKVCLEFATRNQCIDTNPRFN

Radius of gyration: 25.51 Å; chains: 1; bounding box: 60×62×68 Å